Protein AF-A0ABD0MQ07-F1 (afdb_monomer_lite)

Foldseek 3Di:
DLLVLCVVVVHHSDDDSVVSLVRLVVVLPDVVVLVVVVLQVLDQEAEELCQQCVLVVVCVVVVPLSQADDPSQFLDHPDPVQLVCLVVLNAAREDCLVPPADPQADVVHRPRRSDSHYHYAYQPVRLPVDPDSSNSRRHQSNYPVRPVPDDSVVVVVVVVVVVVCCVVLVVDDPSSSVVVSVSVVVVVVVVVVVVVVVVVCVVPPVPDDDDDPPD

InterPro domains:
  IPR003034 SAP domain [PS50800] (1-28)
  IPR039598 HMG domain-containing protein 3 [PTHR17609] (46-212)

Organism: Cirrhinus mrigala (NCBI:txid683832)

Secondary structure (DSSP, 8-state):
-HHHHHHHTT----S-HHHHHHHHHHHTT-HHHHHHHHHHHS-SEEEETTHHHHHHHHHHHSTTT-SS-SGGG-SS---HHHHHHHHTT------GGGTS--SSPPTT--TTT-----EEEE-TTTTTS---GGGGGGBGGG-HHHHTT--HHHHHHHHHHHHTTHHHHTTS-HHHHHHHHHHHHHHHHHHHHHHHHHHHHHHH-TTS-------

pLDDT: mean 79.05, std 14.17, range [38.56, 97.75]

Structure (mmCIF, N/CA/C/O backbone):
data_AF-A0ABD0MQ07-F1
#
_entry.id   AF-A0ABD0MQ07-F1
#
loop_
_atom_site.group_PDB
_atom_site.id
_atom_site.type_symbol
_atom_site.label_atom_id
_atom_site.label_alt_id
_atom_site.label_comp_id
_atom_site.label_asym_id
_atom_site.label_entity_id
_atom_site.label_seq_id
_atom_site.pdbx_PDB_ins_code
_atom_site.Cartn_x
_atom_site.Cartn_y
_atom_site.Cartn_z
_atom_site.occupancy
_atom_site.B_iso_or_equiv
_atom_site.auth_seq_id
_atom_site.auth_comp_id
_atom_site.auth_asym_id
_atom_site.auth_atom_id
_atom_site.pdbx_PDB_model_num
ATOM 1 N N . MET A 1 1 ? 19.987 -0.668 -15.383 1.00 54.94 1 MET A N 1
ATOM 2 C CA . MET A 1 1 ? 18.557 -0.378 -15.142 1.00 54.94 1 MET A CA 1
ATOM 3 C C . MET A 1 1 ? 18.012 0.658 -16.123 1.00 54.94 1 MET A C 1
ATOM 5 O O . MET A 1 1 ? 17.237 0.270 -16.982 1.00 54.94 1 MET A O 1
ATOM 9 N N . VAL A 1 2 ? 18.506 1.904 -16.109 1.00 52.66 2 VAL A N 1
ATOM 10 C CA . VAL A 1 2 ? 18.045 3.005 -16.992 1.00 52.66 2 VAL A CA 1
ATOM 11 C C . VAL A 1 2 ? 18.068 2.660 -18.493 1.00 52.66 2 VAL A C 1
ATOM 13 O O . VAL A 1 2 ? 17.078 2.863 -19.175 1.00 52.66 2 VAL A O 1
ATOM 16 N N . ARG A 1 3 ? 19.131 2.025 -19.015 1.00 69.81 3 ARG A N 1
ATOM 17 C CA . ARG A 1 3 ? 19.158 1.562 -20.426 1.00 69.81 3 ARG A CA 1
ATOM 18 C C . ARG A 1 3 ? 18.017 0.614 -20.781 1.00 69.81 3 ARG A C 1
ATOM 20 O O . ARG A 1 3 ? 17.493 0.662 -21.885 1.00 69.81 3 ARG A O 1
ATOM 27 N N . LYS A 1 4 ? 17.693 -0.296 -19.860 1.00 56.75 4 LYS A N 1
ATOM 28 C CA . LYS A 1 4 ? 16.632 -1.281 -20.064 1.00 56.75 4 LYS A CA 1
ATOM 29 C C . LYS A 1 4 ? 15.278 -0.578 -20.097 1.00 56.75 4 LYS A C 1
ATOM 31 O O . LYS A 1 4 ? 14.481 -0.882 -20.970 1.00 56.75 4 LYS A O 1
ATOM 36 N N . LEU A 1 5 ? 15.101 0.393 -19.207 1.00 49.31 5 LEU A N 1
ATOM 37 C CA . LEU A 1 5 ? 13.925 1.242 -19.156 1.00 49.31 5 LEU A CA 1
ATOM 38 C C . LEU A 1 5 ? 13.731 2.027 -20.464 1.00 49.31 5 LEU A C 1
ATOM 40 O O . LEU A 1 5 ? 12.672 1.921 -21.063 1.00 49.31 5 LEU A O 1
ATOM 44 N N . CYS A 1 6 ? 14.772 2.687 -20.990 1.00 57.91 6 CYS A N 1
ATOM 45 C CA . CYS A 1 6 ? 14.690 3.373 -22.288 1.00 57.91 6 CYS A CA 1
ATOM 46 C C . CYS A 1 6 ? 14.210 2.448 -23.415 1.00 57.91 6 CYS A C 1
ATOM 48 O O . CYS A 1 6 ? 13.287 2.811 -24.134 1.00 57.91 6 CYS A O 1
ATOM 50 N N . LYS A 1 7 ? 14.756 1.224 -23.522 1.00 65.38 7 LYS A N 1
ATOM 51 C CA . LYS A 1 7 ? 14.302 0.249 -24.535 1.00 65.38 7 LYS A CA 1
ATOM 52 C C . LYS A 1 7 ? 12.818 -0.092 -24.402 1.00 65.38 7 LYS A C 1
ATOM 54 O O . LYS A 1 7 ? 12.157 -0.315 -25.406 1.00 65.38 7 LYS A O 1
ATOM 59 N N . GLN A 1 8 ? 12.317 -0.184 -23.173 1.00 47.84 8 GLN A N 1
ATOM 60 C CA . GLN A 1 8 ? 10.927 -0.549 -22.908 1.00 47.84 8 GLN A CA 1
ATOM 61 C C . GLN A 1 8 ? 9.962 0.613 -23.165 1.00 47.84 8 GLN A C 1
ATOM 63 O O . GLN A 1 8 ? 8.835 0.367 -23.576 1.00 47.84 8 GLN A O 1
ATOM 68 N N . CYS A 1 9 ? 10.420 1.854 -23.001 1.00 52.09 9 CYS A N 1
ATOM 69 C CA . CYS A 1 9 ? 9.683 3.060 -23.379 1.00 52.09 9 CYS A CA 1
ATOM 70 C C . CYS A 1 9 ? 9.788 3.395 -24.883 1.00 52.09 9 CYS A C 1
ATOM 72 O O . CYS A 1 9 ? 9.360 4.468 -25.285 1.00 52.09 9 CYS A O 1
ATOM 74 N N . GLY A 1 10 ? 10.393 2.532 -25.714 1.00 59.41 10 GLY A N 1
ATOM 75 C CA . GLY A 1 10 ? 10.596 2.803 -27.146 1.00 59.41 10 GLY A CA 1
ATOM 76 C C . GLY A 1 10 ? 11.658 3.869 -27.450 1.00 59.41 10 GLY A C 1
ATOM 77 O O . GLY A 1 10 ? 11.743 4.350 -28.575 1.00 59.41 10 GLY A O 1
ATOM 78 N N . LEU A 1 11 ? 12.485 4.227 -26.466 1.00 65.25 11 LEU A N 1
ATOM 79 C CA . LEU A 1 11 ? 13.512 5.260 -26.570 1.00 65.25 11 LEU A CA 1
ATOM 80 C C . LEU A 1 11 ? 14.883 4.668 -26.905 1.00 65.25 11 LEU A C 1
ATOM 82 O O . LEU A 1 11 ? 15.218 3.544 -26.509 1.00 65.25 11 LEU A O 1
ATOM 86 N N . ASP A 1 12 ? 15.730 5.464 -27.566 1.00 79.06 12 ASP A N 1
ATOM 87 C CA . ASP A 1 12 ? 17.126 5.083 -27.780 1.00 79.06 12 ASP A CA 1
ATOM 88 C C . ASP A 1 12 ? 17.814 4.807 -26.432 1.00 79.06 12 ASP A C 1
ATOM 90 O O . ASP A 1 12 ? 17.723 5.578 -25.473 1.00 79.06 12 ASP A O 1
ATOM 94 N N . SER A 1 13 ? 18.524 3.684 -26.375 1.00 81.19 13 SER A N 1
ATOM 95 C CA . SER A 1 13 ? 19.188 3.162 -25.179 1.00 81.19 13 SER A CA 1
ATOM 96 C C . SER A 1 13 ? 20.716 3.277 -25.223 1.00 81.19 13 SER A C 1
ATOM 98 O O . SER A 1 13 ? 21.404 2.773 -24.323 1.00 81.19 13 SER A O 1
ATOM 100 N N . LYS A 1 14 ? 21.261 3.949 -26.245 1.00 88.94 14 LYS A N 1
ATOM 101 C CA . LYS A 1 14 ? 22.687 4.291 -26.379 1.00 88.94 14 LYS A CA 1
ATOM 102 C C . LYS A 1 14 ? 23.015 5.629 -25.703 1.00 88.94 14 LYS A C 1
ATOM 104 O O . LYS A 1 14 ? 22.126 6.423 -25.421 1.00 88.94 14 LYS A O 1
ATOM 109 N N . GLY A 1 15 ? 24.295 5.875 -25.420 1.00 86.25 15 GLY A N 1
ATOM 110 C CA . GLY A 1 15 ? 24.770 7.108 -24.763 1.00 86.25 15 GLY A CA 1
ATOM 111 C C . GLY A 1 15 ? 25.090 6.940 -23.277 1.00 86.25 15 GLY A C 1
ATOM 112 O O . GLY A 1 15 ? 25.001 5.831 -22.739 1.00 86.25 15 GLY A O 1
ATOM 113 N N . SER A 1 16 ? 25.513 8.018 -22.624 1.00 85.50 16 SER A N 1
ATOM 114 C CA . SER A 1 16 ? 25.821 8.063 -21.193 1.00 85.50 16 SER A CA 1
ATOM 115 C C . SER A 1 16 ? 24.567 7.820 -20.345 1.00 85.50 16 SER A C 1
ATOM 117 O O . SER A 1 16 ? 23.438 7.864 -20.833 1.00 85.50 16 SER A O 1
ATOM 119 N N . LYS A 1 17 ? 24.738 7.563 -19.041 1.00 65.38 17 LYS A N 1
ATOM 120 C CA . LYS A 1 17 ? 23.588 7.431 -18.133 1.00 65.38 17 LYS A CA 1
ATOM 121 C C . LYS A 1 17 ? 22.730 8.704 -18.158 1.00 65.38 17 LYS A C 1
ATOM 123 O O . LYS A 1 17 ? 21.514 8.575 -18.181 1.00 65.38 17 LYS A O 1
ATOM 128 N N . MET A 1 18 ? 23.350 9.886 -18.224 1.00 67.38 18 MET A N 1
ATOM 129 C CA . MET A 1 1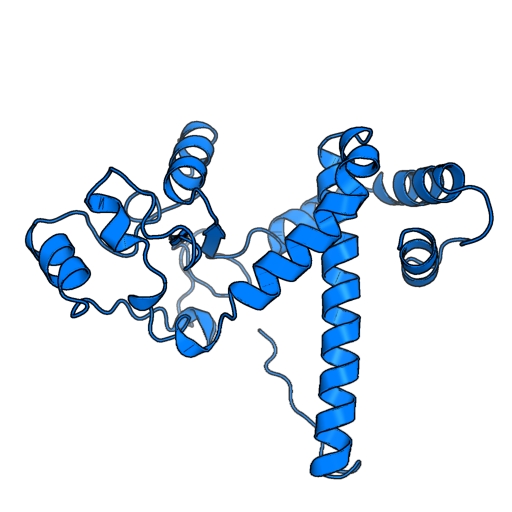8 ? 22.664 11.182 -18.287 1.00 67.38 18 MET A CA 1
ATOM 130 C C . MET A 1 18 ? 21.863 11.376 -19.574 1.00 67.38 18 MET A C 1
ATOM 132 O O . MET A 1 18 ? 20.739 11.860 -19.507 1.00 67.38 18 MET A O 1
ATOM 136 N N . ASP A 1 19 ? 22.363 10.916 -20.720 1.00 74.56 19 ASP A N 1
ATOM 137 C CA . ASP A 1 19 ? 21.630 11.041 -21.992 1.00 74.56 19 ASP A CA 1
ATOM 138 C C . ASP A 1 19 ? 20.314 10.258 -21.961 1.00 74.56 19 ASP A C 1
ATOM 140 O O . ASP A 1 19 ? 19.265 10.730 -22.396 1.00 74.56 19 ASP A O 1
ATOM 144 N N . LEU A 1 20 ? 20.358 9.062 -21.376 1.00 72.44 20 LEU A N 1
ATOM 145 C CA . LEU A 1 20 ? 19.186 8.207 -21.192 1.00 72.44 20 LEU A CA 1
ATOM 146 C C . LEU A 1 20 ? 18.156 8.846 -20.255 1.00 72.44 20 LEU A C 1
ATOM 148 O O . LEU A 1 20 ? 16.951 8.705 -20.452 1.00 72.44 20 LEU A O 1
ATOM 152 N N . ILE A 1 21 ? 18.644 9.551 -19.236 1.00 60.34 21 ILE A N 1
ATOM 153 C CA . ILE A 1 21 ? 17.826 10.264 -18.255 1.00 60.34 21 ILE A CA 1
ATOM 154 C C . ILE A 1 21 ? 17.130 11.451 -18.910 1.00 60.34 21 ILE A C 1
ATOM 156 O O . ILE A 1 21 ? 15.938 11.644 -18.691 1.00 60.34 21 ILE A O 1
ATOM 160 N N . LEU A 1 22 ? 17.852 12.229 -19.718 1.00 71.19 22 LEU A N 1
ATOM 161 C CA . LEU A 1 22 ? 17.293 13.387 -20.412 1.00 71.19 22 LEU A CA 1
ATOM 162 C C . LEU A 1 22 ? 16.199 12.975 -21.405 1.00 71.19 22 LEU A C 1
ATOM 164 O O . LEU A 1 22 ? 15.154 13.616 -21.438 1.00 71.19 22 LEU A O 1
ATOM 168 N N . ARG A 1 23 ? 16.373 11.855 -22.120 1.00 76.38 23 ARG A N 1
ATOM 169 C CA . ARG A 1 23 ? 15.336 11.323 -23.025 1.00 76.38 23 ARG A CA 1
ATOM 170 C C . ARG A 1 23 ? 14.088 10.855 -22.290 1.00 76.38 23 ARG A C 1
ATOM 172 O O . ARG A 1 23 ? 12.985 11.198 -22.692 1.00 76.38 23 ARG A O 1
ATOM 179 N N . LEU A 1 24 ? 14.257 10.108 -21.197 1.00 62.06 24 LEU A N 1
ATOM 180 C CA . LEU A 1 24 ? 13.120 9.728 -20.354 1.00 62.06 24 LEU A CA 1
ATOM 181 C C . LEU A 1 24 ? 12.416 10.978 -19.813 1.00 62.06 24 LEU A C 1
ATOM 183 O O . LEU A 1 24 ? 11.194 11.061 -19.853 1.00 62.06 24 LEU A O 1
ATOM 187 N N . ARG A 1 25 ? 13.186 11.990 -19.396 1.00 64.12 25 ARG A N 1
ATOM 188 C CA . ARG A 1 25 ? 12.667 13.276 -18.925 1.00 64.12 25 ARG A CA 1
ATOM 189 C C . ARG A 1 25 ? 11.853 14.038 -19.974 1.00 64.12 25 ARG A C 1
ATOM 191 O O . ARG A 1 25 ? 10.906 14.720 -19.585 1.00 64.12 25 ARG A O 1
ATOM 198 N N . ASP A 1 26 ? 12.219 13.977 -21.248 1.00 67.62 26 ASP A N 1
ATOM 199 C CA . ASP A 1 26 ? 11.474 14.669 -22.302 1.00 67.62 26 ASP A CA 1
ATOM 200 C C . ASP A 1 26 ? 10.135 13.987 -22.612 1.00 67.62 26 ASP A C 1
ATOM 202 O O . ASP A 1 26 ? 9.129 14.690 -22.712 1.00 67.62 26 ASP A O 1
ATOM 206 N N . GLU A 1 27 ? 10.071 12.651 -22.610 1.00 64.50 27 GLU A N 1
ATOM 207 C CA . GLU A 1 27 ? 8.794 11.911 -22.675 1.00 64.50 27 GLU A CA 1
ATOM 208 C C . GLU A 1 27 ? 7.875 12.204 -21.478 1.00 64.50 27 GLU A C 1
ATOM 210 O O . GLU A 1 27 ? 6.650 12.264 -21.585 1.00 64.50 27 GLU A O 1
ATOM 215 N N .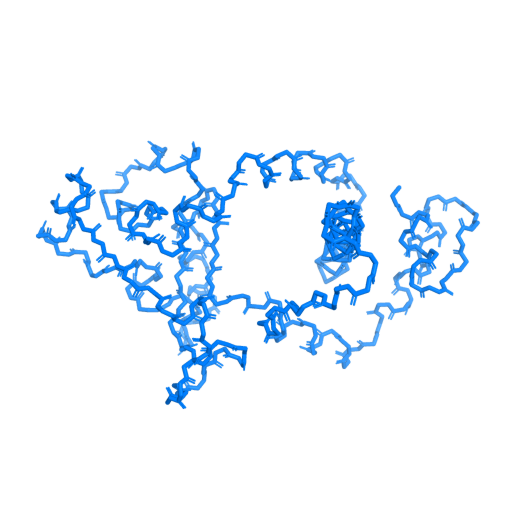 MET A 1 28 ? 8.472 12.449 -20.313 1.00 56.69 28 MET A N 1
ATOM 216 C CA . MET A 1 28 ? 7.775 12.708 -19.050 1.00 56.69 28 MET A CA 1
ATOM 217 C C . MET A 1 28 ? 7.053 14.064 -18.971 1.00 56.69 28 MET A C 1
ATOM 219 O O . MET A 1 28 ? 6.379 14.328 -17.977 1.00 56.69 28 MET A O 1
ATOM 223 N N . LYS A 1 29 ? 7.171 14.943 -19.976 1.00 60.31 29 LYS A N 1
ATOM 224 C CA . LYS A 1 29 ? 6.540 16.281 -19.971 1.00 60.31 29 LYS A CA 1
ATOM 225 C C . LYS A 1 29 ? 5.039 16.280 -20.314 1.00 60.31 29 LYS A C 1
ATOM 227 O O . LYS A 1 29 ? 4.404 17.328 -20.203 1.00 60.31 29 LYS A O 1
ATOM 232 N N . ASN A 1 30 ? 4.440 15.151 -20.707 1.00 61.56 30 ASN A N 1
ATOM 233 C CA . ASN A 1 30 ? 3.007 15.089 -21.025 1.00 61.56 30 ASN A CA 1
ATOM 234 C C . ASN A 1 30 ? 2.135 14.992 -19.755 1.00 61.56 30 ASN A C 1
ATOM 236 O O . ASN A 1 30 ? 1.963 13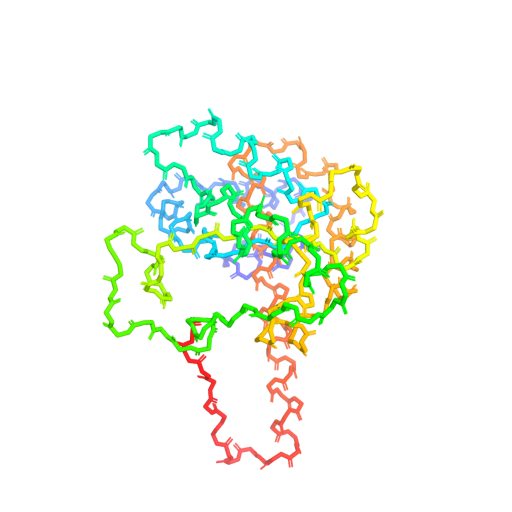.922 -19.169 1.00 61.56 30 ASN A O 1
ATOM 240 N N . ARG A 1 31 ? 1.539 16.123 -19.357 1.00 46.41 31 ARG A N 1
ATOM 241 C CA . ARG A 1 31 ? 0.707 16.266 -18.148 1.00 46.41 31 ARG A CA 1
ATOM 242 C C . ARG A 1 31 ? -0.538 15.364 -18.125 1.00 46.41 31 ARG A C 1
ATOM 244 O O . ARG A 1 31 ? -0.873 14.847 -17.068 1.00 46.41 31 ARG A O 1
ATOM 251 N N . SER A 1 32 ? -1.158 15.074 -19.274 1.00 46.47 32 SER A N 1
ATOM 252 C CA . SER A 1 32 ? -2.333 14.180 -19.321 1.00 46.47 32 SER A CA 1
ATOM 253 C C . SER A 1 32 ? -1.986 12.716 -19.021 1.00 46.47 32 SER A C 1
ATOM 255 O O . SER A 1 32 ? -2.819 11.967 -18.512 1.00 46.47 32 SER A O 1
ATOM 257 N N . SER A 1 33 ? -0.748 12.306 -19.311 1.00 46.34 33 SER A N 1
ATOM 258 C CA . SER A 1 33 ? -0.232 10.990 -18.936 1.00 46.34 33 SER A CA 1
ATOM 259 C C . SER A 1 33 ? 0.068 10.934 -17.440 1.00 46.34 33 SER A C 1
ATOM 261 O O . SER A 1 33 ? -0.210 9.920 -16.812 1.00 46.34 33 SER A O 1
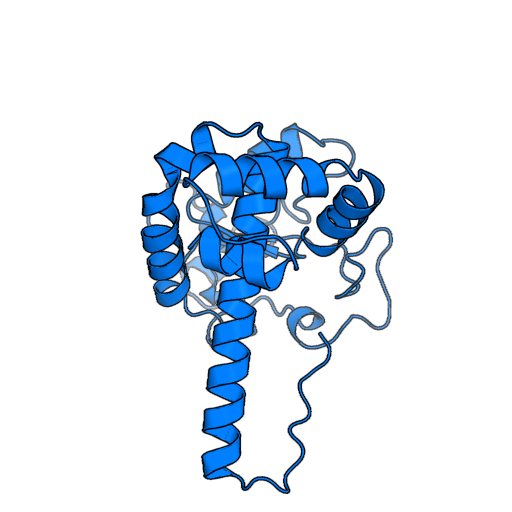ATOM 263 N N . TYR A 1 34 ? 0.578 12.025 -16.859 1.00 46.88 34 TYR A N 1
ATOM 264 C CA . TYR A 1 34 ? 0.849 12.127 -15.424 1.00 46.88 34 TYR A CA 1
ATOM 265 C C . TYR A 1 34 ? -0.428 12.000 -14.583 1.00 46.88 34 TYR A C 1
ATOM 267 O O . TYR A 1 34 ? -0.464 11.159 -13.689 1.00 46.88 34 TYR A O 1
ATOM 275 N N . ASP A 1 35 ? -1.486 12.750 -14.903 1.00 44.00 35 ASP A N 1
ATOM 276 C CA . ASP A 1 35 ? -2.731 12.738 -14.118 1.00 44.00 35 ASP A CA 1
ATOM 277 C C . ASP A 1 35 ? -3.427 11.361 -14.178 1.00 44.00 35 ASP A C 1
ATOM 279 O O . ASP A 1 35 ? -3.788 10.792 -13.149 1.00 44.00 35 ASP A O 1
ATOM 283 N N . LYS A 1 36 ? -3.474 10.733 -15.365 1.00 45.22 36 LYS A N 1
ATOM 284 C CA . LYS A 1 36 ? -3.995 9.361 -15.545 1.00 45.22 36 LYS A CA 1
ATOM 285 C C . LYS A 1 36 ? -3.173 8.292 -14.822 1.00 45.22 36 LYS A C 1
ATOM 287 O O . LYS A 1 36 ? -3.707 7.238 -14.479 1.00 45.22 36 LYS A O 1
ATOM 292 N N . ILE A 1 37 ? -1.868 8.510 -14.660 1.00 39.03 37 ILE A N 1
ATOM 293 C CA . ILE A 1 37 ? -0.989 7.615 -13.900 1.00 39.03 37 ILE A CA 1
ATOM 294 C C . ILE A 1 37 ? -1.214 7.839 -12.406 1.00 39.03 37 ILE A C 1
ATOM 296 O O . ILE A 1 37 ? -1.370 6.870 -11.674 1.00 39.03 37 ILE A O 1
ATOM 300 N N . PHE A 1 38 ? -1.300 9.086 -11.952 1.00 42.44 38 PHE A N 1
ATOM 301 C CA . PHE A 1 38 ? -1.510 9.426 -10.548 1.00 42.44 38 PHE A CA 1
ATOM 302 C C . PHE A 1 38 ? -2.833 8.861 -10.003 1.00 42.44 38 PHE A C 1
ATOM 304 O O . PHE A 1 38 ? -2.831 8.212 -8.959 1.00 42.44 38 PHE A O 1
ATOM 311 N N . GLU A 1 39 ? -3.931 8.987 -10.756 1.00 42.72 39 GLU A N 1
ATOM 312 C CA . GLU A 1 39 ? -5.243 8.418 -10.399 1.00 42.72 39 GLU A CA 1
ATOM 313 C C . GLU A 1 39 ? -5.259 6.882 -10.346 1.00 42.72 39 GLU A C 1
ATOM 315 O O . GLU A 1 39 ? -6.027 6.298 -9.589 1.00 42.72 39 GLU A O 1
ATOM 320 N N . LYS A 1 40 ? -4.403 6.215 -11.131 1.00 38.56 40 LYS A N 1
ATOM 321 C CA . LYS A 1 40 ? -4.265 4.748 -11.133 1.00 38.56 40 LYS A CA 1
ATOM 322 C C . LYS A 1 40 ? -3.282 4.223 -10.089 1.00 38.56 40 LYS A C 1
ATOM 324 O O . LYS A 1 40 ? -3.302 3.034 -9.786 1.00 38.56 40 LYS A O 1
ATOM 329 N N . VAL A 1 41 ? -2.377 5.073 -9.606 1.00 40.88 41 VAL A N 1
ATOM 330 C CA . VAL A 1 41 ? -1.279 4.696 -8.701 1.00 40.88 41 VAL A CA 1
ATOM 331 C C . VAL A 1 41 ? -1.601 5.003 -7.240 1.00 40.88 41 VAL A C 1
ATOM 333 O O . VAL A 1 41 ? -0.952 4.452 -6.351 1.00 40.88 41 VAL A O 1
ATOM 336 N N . TRP A 1 42 ? -2.620 5.820 -6.965 1.00 51.34 42 TRP A N 1
ATOM 337 C CA . TRP A 1 42 ? -3.166 5.965 -5.620 1.00 51.34 42 TRP A CA 1
ATOM 338 C C . TRP A 1 42 ? -3.864 4.668 -5.190 1.00 51.34 42 TRP A C 1
ATOM 340 O O . TRP A 1 42 ? -5.078 4.550 -5.273 1.00 51.34 42 TRP A O 1
ATOM 350 N N . GLY A 1 43 ? -3.080 3.667 -4.784 1.00 59.31 43 GLY A N 1
ATOM 351 C CA . GLY A 1 43 ? -3.594 2.387 -4.320 1.00 59.31 43 GLY A CA 1
ATOM 352 C C . GLY A 1 43 ? -4.560 2.588 -3.160 1.00 59.31 43 GLY A C 1
ATOM 353 O O . GLY A 1 43 ? -4.384 3.479 -2.341 1.00 59.31 43 GLY A O 1
ATOM 354 N N . ALA A 1 44 ? -5.580 1.745 -3.087 1.00 67.12 44 ALA A N 1
ATOM 355 C CA . ALA A 1 44 ? -6.602 1.843 -2.059 1.00 67.12 44 ALA A CA 1
ATOM 356 C C . ALA A 1 44 ? -6.122 1.537 -0.633 1.00 67.12 44 ALA A C 1
ATOM 358 O O . ALA A 1 44 ? -6.883 1.712 0.306 1.00 67.12 44 ALA A O 1
ATOM 359 N N . SER A 1 45 ? -4.909 1.013 -0.442 1.00 78.06 45 SER A N 1
ATOM 360 C CA . SER A 1 45 ? -4.263 0.835 0.865 1.00 78.06 45 SER A CA 1
ATOM 361 C C . SER A 1 45 ? -2.753 0.725 0.716 1.00 78.06 45 SER A C 1
ATOM 363 O O . SER A 1 45 ? -2.259 0.145 -0.252 1.00 78.06 45 SER A O 1
ATOM 365 N N . ALA A 1 46 ? -2.019 1.287 1.677 1.00 88.00 46 ALA A N 1
ATOM 366 C CA . ALA A 1 46 ? -0.561 1.373 1.647 1.00 88.00 46 ALA A CA 1
ATOM 367 C C . ALA A 1 46 ? 0.081 0.588 2.799 1.00 88.00 46 ALA A C 1
ATOM 369 O O . ALA A 1 46 ? -0.256 0.806 3.960 1.00 88.00 46 ALA A O 1
ATOM 370 N N . ILE A 1 47 ? 1.057 -0.267 2.489 1.00 87.94 47 ILE A N 1
ATOM 371 C CA . ILE A 1 47 ? 1.940 -0.895 3.481 1.00 87.94 47 ILE A CA 1
ATOM 372 C C . ILE A 1 47 ? 3.231 -0.079 3.552 1.00 87.94 47 ILE A C 1
ATOM 374 O O . ILE A 1 47 ? 3.838 0.192 2.514 1.00 87.94 47 ILE A O 1
ATOM 378 N N . TYR A 1 48 ? 3.624 0.358 4.750 1.00 87.62 48 TYR A N 1
ATOM 379 C CA . TYR A 1 48 ? 4.731 1.298 4.917 1.00 87.62 48 TYR A CA 1
ATOM 380 C C . TYR A 1 48 ? 5.438 1.174 6.273 1.00 87.62 48 TYR A C 1
ATOM 382 O O . TYR A 1 48 ? 4.800 0.941 7.299 1.00 87.62 48 TYR A O 1
ATOM 390 N N . ASP A 1 49 ? 6.748 1.426 6.300 1.00 86.94 49 ASP A N 1
ATOM 391 C CA . ASP A 1 49 ? 7.578 1.335 7.514 1.00 86.94 49 ASP A CA 1
ATOM 392 C C . ASP A 1 49 ? 7.131 2.308 8.611 1.00 86.94 49 ASP A C 1
ATOM 394 O O . ASP A 1 49 ? 7.239 2.017 9.801 1.00 86.94 49 ASP A O 1
ATOM 398 N N . PHE A 1 50 ? 6.612 3.476 8.216 1.00 89.25 50 PHE A N 1
ATOM 399 C CA . PHE A 1 50 ? 6.090 4.492 9.129 1.00 89.25 50 PHE A CA 1
ATOM 400 C C . PHE A 1 50 ? 4.642 4.866 8.796 1.00 89.25 50 PHE A C 1
ATOM 402 O O . PHE A 1 50 ? 4.319 6.033 8.563 1.00 89.25 50 PHE A O 1
ATOM 409 N N . ALA A 1 51 ? 3.770 3.854 8.752 1.00 92.06 51 ALA A N 1
ATOM 410 C CA . ALA A 1 51 ? 2.361 3.971 8.367 1.00 92.06 51 ALA A CA 1
ATOM 411 C C . ALA A 1 51 ? 1.627 5.126 9.069 1.00 92.06 51 ALA A C 1
ATOM 413 O O . ALA A 1 51 ? 0.993 5.953 8.416 1.00 92.06 51 ALA A O 1
ATOM 414 N N . ARG A 1 52 ? 1.782 5.263 10.395 1.00 93.38 52 ARG A N 1
ATOM 415 C CA . ARG A 1 52 ? 1.174 6.370 11.153 1.00 93.38 52 ARG A CA 1
ATOM 416 C C . ARG A 1 52 ? 1.601 7.739 10.627 1.00 93.38 52 ARG A C 1
ATOM 418 O O . ARG A 1 52 ? 0.752 8.594 10.405 1.00 93.38 52 ARG A O 1
ATOM 425 N N . GLY A 1 53 ? 2.900 7.946 10.410 1.00 91.75 53 GLY A N 1
ATOM 426 C CA . GLY A 1 53 ? 3.407 9.209 9.880 1.00 91.75 53 GLY A CA 1
ATOM 427 C C . GLY A 1 53 ? 2.903 9.494 8.475 1.00 91.75 53 GLY A C 1
ATOM 428 O O . GLY A 1 53 ? 2.536 10.631 8.188 1.00 91.75 53 GLY A O 1
ATOM 429 N N . LEU A 1 54 ? 2.833 8.469 7.621 1.00 90.62 54 LEU A N 1
ATOM 430 C CA . LEU A 1 54 ? 2.266 8.600 6.281 1.00 90.62 54 LEU A CA 1
ATOM 431 C C . LEU A 1 54 ? 0.809 9.073 6.347 1.00 90.62 54 LEU A C 1
ATOM 433 O O . LEU A 1 54 ? 0.490 10.086 5.722 1.00 90.62 54 LEU A O 1
ATOM 437 N N . ALA A 1 55 ? -0.039 8.416 7.146 1.00 92.50 55 ALA A N 1
ATOM 438 C CA . ALA A 1 55 ? -1.425 8.839 7.346 1.00 92.50 55 ALA A CA 1
ATOM 439 C C . ALA A 1 55 ? -1.520 10.273 7.865 1.00 92.50 55 ALA A C 1
ATOM 441 O O . ALA A 1 55 ? -2.160 11.114 7.237 1.00 92.50 55 ALA A O 1
ATOM 442 N N . THR A 1 56 ? -0.846 10.573 8.979 1.00 92.62 56 THR A N 1
ATOM 443 C CA . THR A 1 56 ? -0.912 11.891 9.617 1.00 92.62 56 THR A CA 1
ATOM 444 C C . THR A 1 56 ? -0.457 12.996 8.668 1.00 92.62 56 THR A C 1
ATOM 446 O O . THR A 1 56 ? -1.186 13.960 8.460 1.00 92.62 56 THR A O 1
ATOM 449 N N . HIS A 1 57 ? 0.716 12.867 8.044 1.00 90.31 57 HIS A N 1
ATOM 450 C CA . HIS A 1 57 ? 1.232 13.913 7.160 1.00 90.31 57 HIS A CA 1
ATOM 451 C C . HIS A 1 57 ? 0.404 14.084 5.888 1.00 90.31 57 HIS A C 1
ATOM 453 O O . HIS A 1 57 ? 0.315 15.196 5.376 1.00 90.31 57 HIS A O 1
ATOM 459 N N . THR A 1 58 ? -0.178 13.009 5.359 1.00 86.38 58 THR A N 1
ATOM 460 C CA . THR A 1 58 ? -1.009 13.088 4.152 1.00 86.38 58 THR A CA 1
ATOM 461 C C . THR A 1 58 ? -2.363 13.718 4.465 1.00 86.38 58 THR A C 1
ATOM 463 O O . THR A 1 58 ? -2.767 14.648 3.775 1.00 86.38 58 THR A O 1
ATOM 466 N N . ASN A 1 59 ? -3.016 13.299 5.551 1.00 91.19 59 ASN A N 1
ATOM 467 C CA . ASN A 1 59 ? -4.282 13.884 5.994 1.00 91.19 59 ASN A CA 1
ATOM 468 C C . ASN A 1 59 ? -4.140 15.364 6.368 1.00 91.19 59 ASN A C 1
ATOM 470 O O . ASN A 1 59 ? -5.020 16.151 6.049 1.00 91.19 59 ASN A O 1
ATOM 474 N N . LEU A 1 60 ? -3.016 15.769 6.972 1.00 88.69 60 LEU A N 1
ATOM 475 C CA . LEU A 1 60 ? -2.740 17.182 7.264 1.00 88.69 60 LEU A CA 1
ATOM 476 C C . LEU A 1 60 ? -2.549 18.042 6.007 1.00 88.69 60 LEU A C 1
ATOM 478 O O . LEU A 1 60 ? -2.785 19.245 6.061 1.00 88.69 60 LEU A O 1
ATOM 482 N N . ARG A 1 61 ? -2.088 17.457 4.896 1.00 87.25 61 ARG A N 1
ATOM 483 C CA . ARG A 1 61 ? -1.910 18.177 3.624 1.00 87.25 61 ARG A CA 1
ATOM 484 C C . ARG A 1 61 ? -3.211 18.321 2.843 1.00 87.25 61 ARG A C 1
ATOM 486 O O . ARG A 1 61 ? -3.346 19.284 2.105 1.00 87.25 61 ARG A O 1
ATOM 493 N N . GLU A 1 62 ? -4.140 17.388 3.029 1.00 83.44 62 GLU A N 1
ATOM 494 C CA . GLU A 1 62 ? -5.430 17.334 2.335 1.00 83.44 62 GLU A CA 1
ATOM 495 C C . GLU A 1 62 ? -6.583 17.191 3.353 1.00 83.44 62 GLU A C 1
ATOM 497 O O . GLU A 1 62 ? -7.271 16.163 3.381 1.00 83.44 62 GLU A O 1
ATOM 502 N N . PRO A 1 63 ? -6.793 18.191 4.232 1.00 85.81 63 PRO A N 1
ATOM 503 C CA . PRO A 1 63 ? -7.704 18.075 5.372 1.00 85.81 63 PRO A CA 1
ATOM 504 C C . PRO A 1 63 ? -9.181 17.950 4.975 1.00 85.81 63 PRO A C 1
ATOM 506 O O . PRO A 1 63 ? -9.966 17.402 5.741 1.00 85.81 63 PRO A O 1
ATOM 509 N N . GLU A 1 64 ? -9.562 18.423 3.785 1.00 86.38 64 GLU A N 1
ATOM 510 C CA . GLU A 1 64 ? -10.945 18.352 3.291 1.00 86.38 64 GLU A CA 1
ATOM 511 C C . GLU A 1 64 ? -11.312 16.959 2.760 1.00 86.38 64 GLU A C 1
ATOM 513 O O . GLU A 1 64 ? -12.454 16.526 2.890 1.00 86.38 64 GLU A O 1
ATOM 518 N N . LYS A 1 65 ? -10.344 16.243 2.172 1.00 81.12 65 LYS A N 1
ATOM 519 C CA . LYS A 1 65 ? -10.567 14.928 1.549 1.00 81.12 65 LYS A CA 1
ATOM 520 C C . LYS A 1 65 ? -10.180 13.760 2.457 1.00 81.12 65 LYS A C 1
ATOM 522 O O . LYS A 1 65 ? -10.703 12.669 2.265 1.00 81.12 65 LYS A O 1
ATOM 527 N N . LEU A 1 66 ? -9.271 13.981 3.414 1.00 87.94 66 LEU A N 1
ATOM 528 C CA . LEU A 1 66 ? -8.686 12.964 4.300 1.00 87.94 66 LEU A CA 1
ATOM 529 C C . LEU A 1 66 ? -8.270 11.691 3.543 1.00 87.94 66 LEU A C 1
ATOM 531 O O . LEU A 1 66 ? -8.966 10.677 3.597 1.00 87.94 66 LEU A O 1
ATOM 535 N N . PRO A 1 67 ? -7.120 11.710 2.847 1.00 86.31 67 PRO A N 1
ATOM 536 C CA . PRO A 1 67 ? -6.729 10.620 1.962 1.00 86.31 67 PRO A CA 1
ATOM 537 C C . PRO A 1 67 ? -6.594 9.249 2.631 1.00 86.31 67 PRO A C 1
ATOM 539 O O . PRO A 1 67 ? -6.669 8.258 1.915 1.00 86.31 67 PRO A O 1
ATOM 542 N N . PHE A 1 68 ? -6.396 9.184 3.952 1.00 91.38 68 PHE A N 1
ATOM 543 C CA . PHE A 1 68 ? -6.463 7.964 4.756 1.00 91.38 68 PHE A CA 1
ATOM 544 C C . PHE A 1 68 ? -7.637 8.029 5.738 1.00 91.38 68 PHE A C 1
ATOM 546 O O . PHE A 1 68 ? -7.585 8.727 6.758 1.00 91.38 68 PHE A O 1
ATOM 553 N N . SER A 1 69 ? -8.683 7.273 5.430 1.00 91.44 69 SER A N 1
ATOM 554 C CA . SER A 1 69 ? -9.973 7.237 6.120 1.00 91.44 69 SER A CA 1
ATOM 555 C C . SER A 1 69 ? -10.605 5.856 5.898 1.00 91.44 69 SER A C 1
ATOM 557 O O . SER A 1 69 ? -10.370 5.294 4.837 1.00 91.44 69 SER A O 1
ATOM 559 N N . PRO A 1 70 ? -11.381 5.277 6.829 1.00 92.62 70 PRO A N 1
ATOM 560 C CA . PRO A 1 70 ? -11.776 5.810 8.131 1.00 92.62 70 PRO A CA 1
ATOM 561 C C . PRO A 1 70 ? -10.650 5.746 9.172 1.00 92.62 70 PRO A C 1
ATOM 563 O O . PRO A 1 70 ? -9.570 5.209 8.934 1.00 92.62 70 PRO A O 1
ATOM 566 N N . HIS A 1 71 ? -10.900 6.338 10.344 1.00 95.38 71 HIS A N 1
ATOM 567 C CA . HIS A 1 71 ? -10.047 6.236 11.538 1.00 95.38 71 HIS A CA 1
ATOM 568 C C . HIS A 1 71 ? -8.570 6.589 11.298 1.00 95.38 71 HIS A C 1
ATOM 570 O O . HIS A 1 71 ? -7.670 5.906 11.791 1.00 95.38 71 HIS A O 1
ATOM 576 N N . GLU A 1 72 ? -8.306 7.640 10.517 1.00 94.12 72 GLU A N 1
ATOM 577 C CA . GLU A 1 72 ? -6.945 8.050 10.136 1.00 94.12 72 GLU A CA 1
ATOM 578 C C . GLU A 1 72 ? -6.168 6.921 9.419 1.00 94.12 72 GLU A C 1
ATOM 580 O O . GLU A 1 72 ? -4.950 6.787 9.555 1.00 94.12 72 GLU A O 1
ATOM 585 N N . GLY A 1 73 ? -6.878 6.049 8.700 1.00 94.19 73 GLY A N 1
ATOM 586 C CA . GLY A 1 73 ? -6.343 4.899 7.977 1.00 94.19 73 GLY A CA 1
ATOM 587 C C . GLY A 1 73 ? -6.039 3.671 8.837 1.00 94.19 73 GLY A C 1
ATOM 588 O O . GLY A 1 73 ? -5.270 2.819 8.391 1.00 94.19 73 GLY A O 1
ATOM 589 N N . ARG A 1 74 ? -6.554 3.581 10.070 1.00 96.19 74 ARG A N 1
ATOM 590 C CA . ARG A 1 74 ? -6.524 2.342 10.875 1.00 96.19 74 ARG A CA 1
ATOM 591 C C . ARG A 1 74 ? -7.648 1.403 10.448 1.00 96.19 74 ARG A C 1
ATOM 593 O O . ARG A 1 74 ? -8.703 1.864 10.032 1.00 96.19 74 ARG A O 1
ATOM 600 N N . LEU A 1 75 ? -7.449 0.101 10.644 1.00 96.06 75 LEU A N 1
ATOM 601 C CA . LEU A 1 75 ? -8.431 -0.927 10.275 1.00 96.06 75 LEU A CA 1
ATOM 602 C C . LEU A 1 75 ? -9.698 -0.914 11.141 1.00 96.06 75 LEU A C 1
ATOM 604 O O . LEU A 1 75 ? -10.715 -1.468 10.743 1.00 96.06 75 LEU A O 1
ATOM 608 N N . ALA A 1 76 ? -9.638 -0.302 12.322 1.00 97.06 76 ALA A N 1
ATOM 609 C CA . ALA A 1 76 ? -10.778 -0.135 13.210 1.00 97.06 76 ALA A CA 1
ATOM 610 C C . ALA A 1 76 ? -10.629 1.141 14.049 1.00 97.06 76 ALA A C 1
ATOM 612 O O . ALA A 1 76 ? -9.547 1.737 14.140 1.00 97.06 76 ALA A O 1
ATOM 613 N N . GLU A 1 77 ? -11.720 1.551 14.690 1.00 97.12 77 GLU A N 1
ATOM 614 C CA . GLU A 1 77 ? -11.702 2.615 15.687 1.00 97.12 77 GLU A CA 1
ATOM 615 C C . GLU A 1 77 ? -10.831 2.228 16.892 1.00 97.12 77 GLU A C 1
ATOM 617 O O . GLU A 1 77 ? -10.792 1.069 17.307 1.00 97.12 77 GLU A O 1
ATOM 622 N N . ALA A 1 78 ? -10.135 3.205 17.477 1.00 96.56 78 ALA A N 1
ATOM 623 C CA . ALA A 1 78 ? -9.233 3.004 18.608 1.00 96.56 78 ALA A CA 1
ATOM 624 C C . ALA A 1 78 ? -9.973 2.900 19.957 1.00 96.56 78 ALA A C 1
ATOM 626 O O . ALA A 1 78 ? -9.691 3.659 20.883 1.00 96.56 78 ALA A O 1
ATOM 627 N N . THR A 1 79 ? -10.920 1.967 20.061 1.00 97.50 79 THR A N 1
ATOM 628 C CA . THR A 1 79 ? -11.622 1.636 21.310 1.00 97.50 79 THR A CA 1
ATOM 629 C C . THR A 1 79 ? -10.798 0.672 22.165 1.00 97.50 79 THR A C 1
ATOM 631 O O . THR A 1 79 ? -9.956 -0.065 21.646 1.00 97.50 79 THR A O 1
ATOM 634 N N . THR A 1 80 ? -11.044 0.642 23.478 1.00 96.75 80 THR A N 1
ATOM 635 C CA . THR A 1 80 ? -10.366 -0.283 24.405 1.00 96.75 80 THR A CA 1
ATOM 636 C C . THR A 1 80 ? -10.501 -1.739 23.953 1.00 96.75 80 THR A C 1
ATOM 638 O O . THR A 1 80 ? -9.502 -2.455 23.895 1.00 96.75 80 THR A O 1
ATOM 641 N N . ASP A 1 81 ? -11.704 -2.140 23.535 1.00 97.56 81 ASP A N 1
ATOM 642 C CA . ASP A 1 81 ? -12.004 -3.501 23.083 1.00 97.56 81 ASP A CA 1
ATOM 643 C C . ASP A 1 81 ? -11.245 -3.858 21.800 1.00 97.56 81 ASP A C 1
ATOM 645 O O . ASP A 1 81 ? -10.615 -4.913 21.722 1.00 97.56 81 ASP A O 1
ATOM 649 N N . ASN A 1 82 ? -11.227 -2.962 20.805 1.00 97.75 82 ASN A N 1
ATOM 650 C CA . ASN A 1 82 ? -10.507 -3.202 19.552 1.00 97.75 82 ASN A CA 1
ATOM 651 C C . ASN A 1 82 ? -8.999 -3.319 19.788 1.00 97.75 82 ASN A C 1
ATOM 653 O O . ASN A 1 82 ? -8.346 -4.181 19.198 1.00 97.75 82 ASN A O 1
ATOM 657 N N . LEU A 1 83 ? -8.438 -2.476 20.660 1.00 96.69 83 LEU A N 1
ATOM 658 C CA . LEU A 1 83 ? -7.020 -2.525 21.015 1.00 96.69 83 LEU A CA 1
ATOM 659 C C . LEU A 1 83 ? -6.668 -3.820 21.747 1.00 96.69 83 LEU A C 1
ATOM 661 O O . LEU A 1 83 ? -5.633 -4.421 21.448 1.00 96.69 83 LEU A O 1
ATOM 665 N N . GLN A 1 84 ? -7.532 -4.279 22.654 1.00 96.00 84 GLN A N 1
ATOM 666 C CA . GLN A 1 84 ? -7.353 -5.553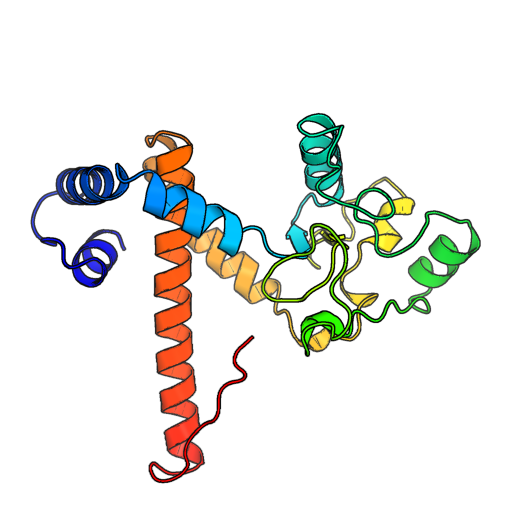 23.341 1.00 96.00 84 GLN A CA 1
ATOM 667 C C . GLN A 1 84 ? -7.414 -6.727 22.354 1.00 96.00 84 GLN A C 1
ATOM 669 O O . GLN A 1 84 ? -6.478 -7.525 22.288 1.00 96.00 84 GLN A O 1
ATOM 674 N N . LEU A 1 85 ? -8.459 -6.800 21.524 1.00 97.19 85 LEU A N 1
ATOM 675 C CA . LEU A 1 85 ? -8.621 -7.865 20.531 1.00 97.19 85 LEU A CA 1
ATOM 676 C C . LEU A 1 85 ? -7.470 -7.884 19.514 1.00 97.19 85 LEU A C 1
ATOM 678 O O . LEU A 1 85 ? -7.005 -8.959 19.132 1.00 97.19 85 LEU A O 1
ATOM 682 N N . ALA A 1 86 ? -6.976 -6.719 19.087 1.00 94.81 86 ALA A N 1
ATOM 683 C CA . ALA A 1 86 ? -5.817 -6.614 18.202 1.00 94.81 86 ALA A CA 1
ATOM 684 C C . ALA A 1 86 ? -4.510 -7.029 18.893 1.00 94.81 86 ALA A C 1
ATOM 686 O O . ALA A 1 86 ? -3.666 -7.688 18.280 1.00 94.81 86 ALA A O 1
ATOM 687 N N . GLY A 1 87 ? -4.340 -6.670 20.169 1.00 90.62 87 GLY A N 1
ATOM 688 C CA . GLY A 1 87 ? -3.203 -7.075 20.995 1.00 90.62 87 GLY A CA 1
ATOM 689 C C . GLY A 1 87 ? -3.128 -8.591 21.186 1.00 90.62 87 GLY A C 1
ATOM 690 O O . GLY A 1 87 ? -2.046 -9.165 21.079 1.00 90.62 87 GLY A O 1
ATOM 691 N N . GLU A 1 88 ? -4.280 -9.234 21.379 1.00 92.38 88 GLU A N 1
ATOM 692 C CA . GLU A 1 88 ? -4.429 -10.688 21.515 1.00 92.38 88 GLU A CA 1
ATOM 693 C C . GLU A 1 88 ? -4.411 -11.440 20.167 1.00 92.38 88 GLU A C 1
ATOM 695 O O . GLU A 1 88 ? -4.467 -12.668 20.147 1.00 92.38 88 GLU A O 1
ATOM 700 N N . GLY A 1 89 ? -4.359 -10.729 19.033 1.00 89.06 89 GLY A N 1
ATOM 701 C CA . GLY A 1 89 ? -4.407 -11.323 17.689 1.00 89.06 89 GLY A CA 1
ATOM 702 C C . GLY A 1 89 ? -5.775 -11.897 17.289 1.00 89.06 89 GLY A C 1
ATOM 703 O O . GLY A 1 89 ? -5.870 -12.622 16.297 1.00 89.06 89 GLY A O 1
ATOM 704 N N . LYS A 1 90 ? -6.830 -11.578 18.049 1.00 94.81 90 LYS A N 1
ATOM 705 C CA . LYS A 1 90 ? -8.211 -12.046 17.847 1.00 94.81 90 LYS A CA 1
ATOM 706 C C . LYS A 1 90 ? -9.032 -11.132 16.941 1.00 94.81 90 LYS A C 1
ATOM 708 O O . LYS A 1 90 ? -10.018 -11.586 16.367 1.00 94.81 90 LYS A O 1
ATOM 713 N N . LEU A 1 91 ? -8.642 -9.864 16.800 1.00 96.56 91 LEU A N 1
ATOM 714 C CA . LEU A 1 91 ? -9.296 -8.951 15.866 1.00 96.56 91 LEU A CA 1
ATOM 715 C C . LEU A 1 91 ? -8.978 -9.365 14.424 1.00 96.56 91 LEU A C 1
ATOM 717 O O . LEU A 1 91 ? -7.815 -9.557 14.065 1.00 96.56 91 LEU A O 1
ATOM 721 N N . LYS A 1 92 ? -10.018 -9.463 13.595 1.00 95.69 92 LYS A N 1
ATOM 722 C CA . LYS A 1 92 ? -9.907 -9.665 12.149 1.00 95.69 92 LYS A CA 1
ATOM 723 C C . LYS A 1 92 ? -10.798 -8.662 11.433 1.00 95.69 92 LYS A C 1
ATOM 725 O O . LYS A 1 92 ? -11.971 -8.528 11.771 1.00 95.69 92 LYS A O 1
ATOM 730 N N . VAL A 1 93 ? -10.228 -7.969 10.457 1.00 94.31 93 VAL A N 1
ATOM 731 C CA . VAL A 1 93 ? -10.906 -6.978 9.623 1.00 94.31 93 VAL A CA 1
ATOM 732 C C . VAL A 1 93 ? -10.853 -7.484 8.193 1.00 94.31 93 VAL A C 1
ATOM 734 O O . VAL A 1 93 ? -9.783 -7.532 7.593 1.00 94.31 93 VAL A O 1
ATOM 737 N N . ASN A 1 94 ? -12.004 -7.904 7.675 1.00 91.06 94 ASN A N 1
ATOM 738 C CA . ASN A 1 94 ? -12.110 -8.410 6.312 1.00 91.06 94 ASN A CA 1
ATOM 739 C C . ASN A 1 94 ? -12.251 -7.242 5.338 1.00 91.06 94 ASN A C 1
ATOM 741 O O . ASN A 1 94 ? -13.122 -6.386 5.507 1.00 91.06 94 ASN A O 1
ATOM 745 N N . LEU A 1 95 ? -11.415 -7.244 4.307 1.00 88.94 95 LEU A N 1
ATOM 746 C CA . LEU A 1 95 ? -11.421 -6.276 3.216 1.00 88.94 95 LEU A CA 1
ATOM 747 C C . LEU A 1 95 ? -11.741 -7.008 1.901 1.00 88.94 95 LEU A C 1
ATOM 749 O O . LEU A 1 95 ? -10.855 -7.196 1.061 1.00 88.94 95 LEU A O 1
ATOM 753 N N . PRO A 1 96 ? -13.003 -7.430 1.681 1.00 84.94 96 PRO A N 1
ATOM 754 C CA . PRO A 1 96 ? -13.375 -8.271 0.538 1.00 84.94 96 PRO A CA 1
ATOM 755 C C . PRO A 1 96 ? -13.090 -7.597 -0.811 1.00 84.94 96 PRO A C 1
ATOM 757 O O . PRO A 1 96 ? -12.808 -8.267 -1.807 1.00 84.94 96 PRO A O 1
ATOM 760 N N . TRP A 1 97 ? -13.080 -6.262 -0.824 1.00 83.25 97 TRP A N 1
ATOM 761 C CA . TRP A 1 97 ? -12.796 -5.451 -2.001 1.00 83.25 97 TRP A CA 1
ATOM 762 C C . TRP A 1 97 ? -11.360 -5.569 -2.528 1.00 83.25 97 TRP A C 1
ATOM 764 O O . TRP A 1 97 ? -11.090 -5.153 -3.653 1.00 83.25 97 TRP A O 1
ATOM 774 N N . LEU A 1 98 ? -10.439 -6.161 -1.754 1.00 79.31 98 LEU A N 1
ATOM 775 C CA . LEU A 1 98 ? -9.087 -6.496 -2.216 1.00 79.31 98 LEU A CA 1
ATOM 776 C C . LEU A 1 98 ? -9.073 -7.649 -3.224 1.00 79.31 98 LEU A C 1
ATOM 778 O O . LEU A 1 98 ? -8.144 -7.753 -4.023 1.00 79.31 98 LEU A O 1
ATOM 782 N N . LYS A 1 99 ? -10.081 -8.525 -3.174 1.00 77.12 99 LYS A N 1
ATOM 783 C CA . LYS A 1 99 ? -10.204 -9.677 -4.077 1.00 77.12 99 LYS A CA 1
ATOM 784 C C . LYS A 1 99 ? -11.163 -9.396 -5.220 1.00 77.12 99 LYS A C 1
ATOM 786 O O . LYS A 1 99 ? -10.903 -9.809 -6.346 1.00 77.12 99 LYS A O 1
ATOM 791 N N . THR A 1 100 ? -12.261 -8.706 -4.933 1.00 79.25 100 THR A N 1
ATOM 792 C CA . THR A 1 100 ? -13.327 -8.456 -5.903 1.00 79.25 100 THR A CA 1
ATOM 793 C C . THR A 1 100 ? -13.845 -7.042 -5.732 1.00 79.25 100 THR A C 1
ATOM 795 O O . THR A 1 100 ? -14.255 -6.673 -4.639 1.00 79.25 100 THR A O 1
ATOM 798 N N . LYS A 1 101 ? -13.861 -6.255 -6.811 1.00 81.56 101 LYS A N 1
ATOM 799 C CA . LYS A 1 101 ? -14.405 -4.890 -6.808 1.00 81.56 101 LYS A CA 1
ATOM 800 C C . LYS A 1 101 ? -15.801 -4.835 -6.159 1.00 81.56 101 LYS A C 1
ATOM 802 O O . LYS A 1 101 ? -16.642 -5.686 -6.452 1.00 81.56 101 LYS A O 1
ATOM 807 N N . LYS A 1 102 ? -16.066 -3.820 -5.321 1.00 81.12 102 LYS A N 1
ATOM 808 C CA . LYS A 1 102 ? -17.399 -3.590 -4.725 1.00 81.12 102 LYS A CA 1
ATOM 809 C C . LYS A 1 102 ? -18.452 -3.382 -5.820 1.00 81.12 102 LYS A C 1
ATOM 811 O O . LYS A 1 102 ? -18.218 -2.627 -6.764 1.00 81.12 102 LYS A O 1
ATOM 816 N N . THR A 1 103 ? -19.605 -4.035 -5.669 1.00 77.88 103 THR A N 1
ATOM 817 C CA . THR A 1 103 ? -20.781 -3.867 -6.542 1.00 77.88 103 THR A CA 1
ATOM 818 C C . THR A 1 103 ? -21.422 -2.499 -6.352 1.00 77.88 103 THR A C 1
ATOM 820 O O . THR A 1 103 ? -21.695 -1.810 -7.330 1.00 77.88 103 THR A O 1
ATOM 823 N N . ASP A 1 104 ? -21.576 -2.085 -5.095 1.00 77.69 104 ASP A N 1
ATOM 824 C CA . ASP A 1 104 ? -22.077 -0.770 -4.709 1.00 77.69 104 ASP A CA 1
ATOM 825 C C . ASP A 1 104 ? -20.876 0.133 -4.424 1.00 77.69 104 ASP A C 1
ATOM 827 O O . ASP A 1 104 ? -20.260 0.075 -3.357 1.00 77.69 104 ASP A O 1
ATOM 831 N N . THR A 1 105 ? -20.462 0.892 -5.437 1.00 76.75 105 THR A N 1
ATOM 832 C CA . THR A 1 105 ? -19.286 1.763 -5.353 1.00 76.75 105 THR A CA 1
ATOM 833 C C . THR A 1 105 ? -19.564 2.974 -4.473 1.00 76.75 105 THR A C 1
ATOM 835 O O . THR A 1 105 ? -20.533 3.697 -4.716 1.00 76.75 105 THR A O 1
ATOM 838 N N . ASP A 1 106 ? -18.679 3.241 -3.512 1.00 81.50 106 ASP A N 1
ATOM 839 C CA . ASP A 1 106 ? -18.808 4.413 -2.644 1.00 81.50 106 ASP A CA 1
ATOM 840 C C . ASP A 1 106 ? -18.598 5.716 -3.442 1.00 81.50 106 ASP A C 1
ATOM 842 O O . ASP A 1 106 ? -17.924 5.745 -4.482 1.00 81.50 106 ASP A O 1
ATOM 846 N N . ALA A 1 107 ? -19.131 6.831 -2.942 1.00 77.69 107 ALA A N 1
ATOM 847 C CA . ALA A 1 107 ? -18.810 8.142 -3.498 1.00 77.69 107 ALA A CA 1
ATOM 848 C C . ALA A 1 107 ? -17.301 8.416 -3.360 1.00 77.69 107 ALA A C 1
ATOM 850 O O . ALA A 1 107 ? -16.715 8.175 -2.307 1.00 77.69 107 ALA A O 1
ATOM 851 N N . ASN A 1 108 ? -16.668 8.933 -4.418 1.00 75.31 108 ASN A N 1
ATOM 852 C CA . ASN A 1 108 ? -15.219 9.186 -4.471 1.00 75.31 108 ASN A CA 1
ATOM 853 C C . ASN A 1 108 ? -14.338 7.944 -4.215 1.00 75.31 108 ASN A C 1
ATOM 855 O O . ASN A 1 108 ? -13.200 8.076 -3.759 1.00 75.31 108 ASN A O 1
ATOM 859 N N . CYS A 1 109 ? -14.848 6.745 -4.505 1.00 78.00 109 CYS A N 1
ATOM 860 C CA . CYS A 1 109 ? -14.096 5.508 -4.350 1.00 78.00 109 CYS A CA 1
ATOM 861 C C . CYS A 1 109 ? -12.922 5.369 -5.329 1.00 78.00 109 CYS A C 1
ATOM 863 O O . CYS A 1 109 ? -12.860 5.997 -6.390 1.00 78.00 109 CYS A O 1
ATOM 865 N N . HIS A 1 110 ? -11.997 4.470 -4.994 1.00 75.38 110 HIS A N 1
ATOM 866 C CA . HIS A 1 110 ? -10.928 4.079 -5.903 1.00 75.38 110 HIS A CA 1
ATOM 867 C C . HIS A 1 110 ? -11.499 3.318 -7.122 1.00 75.38 110 HIS A C 1
ATOM 869 O O . HIS A 1 110 ? -12.210 2.321 -6.943 1.00 75.38 110 HIS A O 1
ATOM 875 N N . PRO A 1 111 ? -11.155 3.706 -8.368 1.00 71.06 111 PRO A N 1
ATOM 876 C CA . PRO A 1 111 ? -11.839 3.241 -9.584 1.00 71.06 111 PRO A CA 1
ATOM 877 C C . PRO A 1 111 ? -11.729 1.729 -9.833 1.00 71.06 111 PRO A C 1
ATOM 879 O O . PRO A 1 111 ? -12.597 1.135 -10.485 1.00 71.06 111 PRO A O 1
ATOM 882 N N . VAL A 1 112 ? -10.676 1.100 -9.304 1.00 71.12 112 VAL A N 1
ATOM 883 C CA . VAL A 1 112 ? -10.418 -0.338 -9.468 1.00 71.12 112 VAL A CA 1
ATOM 884 C C . VAL A 1 112 ? -11.192 -1.185 -8.461 1.00 71.12 112 VAL A C 1
ATOM 886 O O . VAL A 1 112 ? -11.749 -2.207 -8.831 1.00 71.12 112 VAL A O 1
ATOM 889 N N . ILE A 1 113 ? -11.274 -0.757 -7.201 1.00 76.06 113 ILE A N 1
ATOM 890 C CA . ILE A 1 113 ? -11.788 -1.607 -6.112 1.00 76.06 113 ILE A CA 1
ATOM 891 C C . ILE A 1 113 ? -13.177 -1.187 -5.616 1.00 76.06 113 ILE A C 1
ATOM 893 O O . ILE A 1 113 ? -13.849 -1.960 -4.942 1.00 76.06 113 ILE A O 1
ATOM 897 N N . GLY A 1 114 ? -13.625 0.026 -5.947 1.00 80.56 114 GLY A N 1
ATOM 898 C CA . GLY A 1 114 ? -14.940 0.537 -5.567 1.00 80.56 114 GLY A CA 1
ATOM 899 C C . GLY A 1 114 ? -15.091 0.947 -4.098 1.00 80.56 114 GLY A C 1
ATOM 900 O O . GLY A 1 114 ? -16.186 1.349 -3.722 1.00 80.56 114 GLY A O 1
ATOM 901 N N . SER A 1 115 ? -14.027 0.883 -3.284 1.00 86.19 115 SER A N 1
ATOM 902 C CA . SER A 1 115 ? -14.035 1.368 -1.893 1.00 86.19 115 SER A CA 1
ATOM 903 C C . SER A 1 115 ? -13.531 2.805 -1.784 1.00 86.19 115 SER A C 1
ATOM 905 O O . SER A 1 115 ? -12.560 3.169 -2.458 1.00 86.19 115 SER A O 1
ATOM 907 N N . SER A 1 116 ? -14.166 3.612 -0.934 1.00 87.50 116 SER A N 1
ATOM 908 C CA . SER A 1 116 ? -13.615 4.887 -0.448 1.00 87.50 116 SER A CA 1
ATOM 909 C C . SER A 1 116 ? -12.651 4.710 0.725 1.00 87.50 116 SER A C 1
ATOM 911 O O . SER A 1 116 ? -11.911 5.638 1.046 1.00 87.50 116 SER A O 1
ATOM 913 N N . ASP A 1 117 ? -12.655 3.535 1.357 1.00 90.25 117 ASP A N 1
ATOM 914 C CA . ASP A 1 117 ? -11.786 3.259 2.493 1.00 90.25 117 ASP A CA 1
ATOM 915 C C . ASP A 1 117 ? -10.336 3.126 2.038 1.00 90.25 117 ASP A C 1
ATOM 917 O O . ASP A 1 117 ? -10.008 2.355 1.133 1.00 90.25 117 ASP A O 1
ATOM 921 N N . HIS A 1 118 ? -9.470 3.870 2.714 1.00 89.62 118 HIS A N 1
ATOM 922 C CA . HIS A 1 118 ? -8.048 3.906 2.492 1.00 89.62 118 HIS A CA 1
ATOM 923 C C . HIS A 1 118 ? -7.269 3.749 3.798 1.00 89.62 118 HIS A C 1
ATOM 925 O O . HIS A 1 118 ? -7.143 4.671 4.611 1.00 89.62 118 HIS A O 1
ATOM 931 N N . TYR A 1 119 ? -6.690 2.562 3.971 1.00 93.06 119 TYR A N 1
ATOM 932 C CA . TYR A 1 119 ? -5.894 2.210 5.137 1.00 93.06 119 TYR A CA 1
ATOM 933 C C . TYR A 1 119 ? -4.396 2.374 4.889 1.00 93.06 119 TYR A C 1
ATOM 935 O O . TYR A 1 119 ? -3.900 2.257 3.766 1.00 93.06 119 TYR A O 1
ATOM 943 N N . THR A 1 120 ? -3.647 2.589 5.968 1.00 92.94 120 THR A N 1
ATOM 944 C CA . THR A 1 120 ? -2.195 2.415 5.948 1.00 92.94 120 THR A CA 1
ATOM 945 C C . THR A 1 120 ? -1.751 1.490 7.065 1.00 92.94 120 THR A C 1
ATOM 947 O O . THR A 1 120 ? -2.031 1.720 8.249 1.00 92.94 120 THR A O 1
ATOM 950 N N . LEU A 1 121 ? -1.083 0.421 6.645 1.00 92.31 121 LEU A N 1
ATOM 951 C CA . LEU A 1 121 ? -0.639 -0.689 7.467 1.00 92.31 121 LEU A CA 1
ATOM 952 C C . LEU A 1 121 ? 0.875 -0.648 7.611 1.00 92.31 121 LEU A C 1
ATOM 954 O O . LEU A 1 121 ? 1.589 -0.189 6.718 1.00 92.31 121 LEU A O 1
ATOM 958 N N . TYR A 1 122 ? 1.365 -1.130 8.741 1.00 91.00 122 TYR A N 1
ATOM 959 C CA . TYR A 1 122 ? 2.795 -1.284 8.942 1.00 91.00 122 TYR A CA 1
ATOM 960 C C . TYR A 1 122 ? 3.322 -2.461 8.143 1.00 91.00 122 TYR A C 1
ATOM 962 O O . TYR A 1 122 ? 2.684 -3.505 8.075 1.00 91.00 122 TYR A O 1
ATOM 970 N N . ASP A 1 123 ? 4.518 -2.306 7.590 1.00 85.56 123 ASP A N 1
ATOM 971 C CA . ASP A 1 123 ? 5.289 -3.463 7.161 1.00 85.56 123 ASP A CA 1
ATOM 972 C C . ASP A 1 123 ? 5.584 -4.385 8.361 1.00 85.56 123 ASP A C 1
ATOM 974 O O . ASP A 1 123 ? 5.883 -3.901 9.457 1.00 85.56 123 ASP A O 1
ATOM 978 N N . ILE A 1 124 ? 5.531 -5.707 8.154 1.00 85.56 124 ILE A N 1
ATOM 979 C CA . ILE A 1 124 ? 5.673 -6.722 9.217 1.00 85.56 124 ILE A CA 1
ATOM 980 C C . ILE A 1 124 ? 6.961 -6.516 10.033 1.00 85.56 124 ILE A C 1
ATOM 982 O O . ILE A 1 124 ? 6.961 -6.710 11.252 1.00 85.56 124 ILE A O 1
ATOM 986 N N . PHE A 1 125 ? 8.058 -6.084 9.399 1.00 83.00 125 PHE A N 1
ATOM 987 C CA . PHE A 1 125 ? 9.332 -5.853 10.088 1.00 83.00 125 PHE A CA 1
ATOM 988 C C . PHE A 1 125 ? 9.334 -4.585 10.957 1.00 83.00 125 PHE A C 1
ATOM 990 O O . PHE A 1 125 ? 10.182 -4.444 11.839 1.00 83.00 125 PHE A O 1
ATOM 997 N N . HIS A 1 126 ? 8.368 -3.687 10.754 1.00 84.44 126 HIS A N 1
ATOM 998 C CA . HIS A 1 126 ? 8.274 -2.383 11.410 1.00 84.44 126 HIS A CA 1
ATOM 999 C C . HIS A 1 126 ? 7.090 -2.260 12.384 1.00 84.44 126 HIS A C 1
ATOM 1001 O O . HIS A 1 126 ? 7.058 -1.326 13.187 1.00 84.44 126 HIS A O 1
ATOM 1007 N N . GLU A 1 127 ? 6.170 -3.231 12.410 1.00 83.50 127 GLU A N 1
ATOM 1008 C CA . GLU A 1 127 ? 5.000 -3.268 13.307 1.00 83.50 127 GLU A CA 1
ATOM 1009 C C . GLU A 1 127 ? 5.341 -3.169 14.806 1.00 83.50 127 GLU A C 1
ATOM 1011 O O . GLU A 1 127 ? 4.521 -2.717 15.606 1.00 83.50 127 GLU A O 1
ATOM 1016 N N . ARG A 1 128 ? 6.543 -3.600 15.210 1.00 78.12 128 ARG A N 1
ATOM 1017 C CA . ARG A 1 128 ? 6.985 -3.613 16.619 1.00 78.12 128 ARG A CA 1
ATOM 1018 C C . ARG A 1 128 ? 7.738 -2.355 17.049 1.00 78.12 128 ARG A C 1
ATOM 1020 O O . ARG A 1 128 ? 8.000 -2.191 18.236 1.00 78.12 128 ARG A O 1
ATOM 1027 N N . ASN A 1 129 ? 8.055 -1.459 16.116 1.00 76.62 129 ASN A N 1
ATOM 1028 C CA . ASN A 1 129 ? 8.844 -0.255 16.393 1.00 76.62 129 ASN A CA 1
ATOM 1029 C C . ASN A 1 129 ? 7.981 0.949 16.812 1.00 76.62 129 ASN A C 1
ATOM 1031 O O . ASN A 1 129 ? 8.493 2.059 16.970 1.00 76.62 129 ASN A O 1
ATOM 1035 N N . THR A 1 130 ? 6.671 0.755 16.986 1.00 77.75 130 THR A N 1
ATOM 1036 C CA . THR A 1 130 ? 5.750 1.819 17.390 1.00 77.75 130 THR A CA 1
ATOM 1037 C C . THR A 1 130 ? 5.657 1.986 18.910 1.00 77.75 130 THR A C 1
ATOM 1039 O O . THR A 1 130 ? 5.673 1.021 19.670 1.00 77.75 130 THR A O 1
ATOM 1042 N N . LYS A 1 131 ? 5.537 3.246 19.347 1.00 82.62 131 LYS A N 1
ATOM 1043 C CA . LYS A 1 131 ? 5.281 3.644 20.742 1.00 82.62 131 LYS A CA 1
ATOM 1044 C C . LYS A 1 131 ? 3.797 3.899 21.027 1.00 82.62 131 LYS A C 1
ATOM 1046 O O . LYS A 1 131 ? 3.428 4.048 22.186 1.00 82.62 131 LYS A O 1
ATOM 1051 N N . ASP A 1 132 ? 2.967 4.005 19.990 1.00 89.38 132 ASP A N 1
ATOM 1052 C CA . ASP A 1 132 ? 1.540 4.297 20.117 1.00 89.38 132 ASP A CA 1
ATOM 1053 C C . ASP A 1 132 ? 0.756 2.982 20.116 1.00 89.38 132 ASP A C 1
ATOM 1055 O O . ASP A 1 132 ? 0.830 2.205 19.165 1.00 89.38 132 ASP A O 1
ATOM 1059 N N . THR A 1 133 ? -0.009 2.721 21.175 1.00 90.94 133 THR A N 1
ATOM 1060 C CA . THR A 1 133 ? -0.792 1.483 21.303 1.00 90.94 133 THR A CA 1
ATOM 1061 C C . THR A 1 133 ? -1.836 1.341 20.196 1.00 90.94 133 THR A C 1
ATOM 1063 O O . THR A 1 133 ? -2.165 0.221 19.803 1.00 90.94 133 THR A O 1
ATOM 1066 N N . ARG A 1 134 ? -2.303 2.458 19.621 1.00 93.94 134 ARG A N 1
ATOM 1067 C CA . ARG A 1 134 ? -3.286 2.479 18.526 1.00 93.94 134 ARG A CA 1
ATOM 1068 C C . ARG A 1 134 ? -2.749 1.902 17.226 1.00 93.94 134 ARG A C 1
ATOM 1070 O O . ARG A 1 134 ? -3.533 1.472 16.382 1.00 93.94 134 ARG A O 1
ATOM 1077 N N . ASP A 1 135 ? -1.430 1.839 17.070 1.00 93.62 135 ASP A N 1
ATOM 1078 C CA . ASP A 1 135 ? -0.799 1.251 15.890 1.00 93.62 135 ASP A CA 1
ATOM 1079 C C . ASP A 1 135 ? -0.935 -0.280 15.849 1.00 93.62 135 ASP A C 1
ATOM 1081 O O . ASP A 1 135 ? -0.736 -0.882 14.793 1.00 93.62 135 ASP A O 1
ATOM 1085 N N . ALA A 1 136 ? -1.399 -0.918 16.934 1.00 93.88 136 ALA A N 1
ATOM 1086 C CA . ALA A 1 136 ? -1.864 -2.304 16.884 1.00 93.88 136 ALA A CA 1
ATOM 1087 C C . ALA A 1 136 ? -2.956 -2.513 15.815 1.00 93.88 136 ALA A C 1
ATOM 1089 O O . ALA A 1 136 ? -2.994 -3.570 15.193 1.00 93.88 136 ALA A O 1
ATOM 1090 N N . LEU A 1 137 ? -3.775 -1.489 15.534 1.00 96.69 137 LEU A N 1
ATOM 1091 C CA . LEU A 1 137 ? -4.846 -1.502 14.524 1.00 96.69 137 LEU A CA 1
ATOM 1092 C C . LEU A 1 137 ? -4.353 -1.255 13.087 1.00 96.69 137 LEU A C 1
ATOM 1094 O O . LEU A 1 137 ? -5.161 -1.088 12.174 1.00 96.69 137 LEU A O 1
ATOM 1098 N N . ARG A 1 138 ? -3.034 -1.198 12.877 1.00 94.81 138 ARG A N 1
ATOM 1099 C CA . ARG A 1 138 ? -2.386 -1.070 11.561 1.00 94.81 138 ARG A CA 1
ATOM 1100 C C . ARG A 1 138 ? -1.574 -2.307 11.180 1.00 94.81 138 ARG A C 1
ATOM 1102 O O . ARG A 1 138 ? -0.817 -2.261 10.218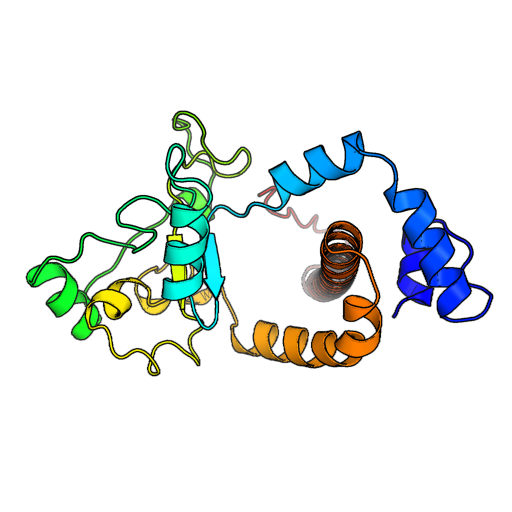 1.00 94.81 138 ARG A O 1
ATOM 1109 N N . ARG A 1 139 ? -1.674 -3.393 11.945 1.00 92.62 139 ARG A N 1
ATOM 1110 C CA . ARG A 1 139 ? -0.932 -4.625 11.666 1.00 92.62 139 ARG A CA 1
ATOM 1111 C C . ARG A 1 139 ? -1.543 -5.362 10.481 1.00 92.62 139 ARG A C 1
ATOM 1113 O O . ARG A 1 139 ? -2.760 -5.541 10.428 1.00 92.62 139 ARG A O 1
ATOM 1120 N N . ILE A 1 140 ? -0.699 -5.854 9.579 1.00 89.62 140 ILE A N 1
ATOM 1121 C CA . ILE A 1 140 ? -1.120 -6.627 8.403 1.00 89.62 140 ILE A CA 1
ATOM 1122 C C . ILE A 1 140 ? -1.845 -7.906 8.826 1.00 89.62 140 ILE A C 1
ATOM 1124 O O . ILE A 1 140 ? -2.837 -8.286 8.209 1.00 89.62 140 ILE A O 1
ATOM 1128 N N . GLY A 1 141 ? -1.412 -8.536 9.924 1.00 88.62 141 GLY A N 1
ATOM 1129 C CA . GLY A 1 141 ? -2.010 -9.773 10.440 1.00 88.62 141 GLY A CA 1
ATOM 1130 C C . GLY A 1 141 ? -3.485 -9.664 10.860 1.00 88.62 141 GLY A C 1
ATOM 1131 O O . GLY A 1 141 ? -4.127 -10.689 11.119 1.00 88.62 141 GLY A O 1
ATOM 1132 N N . LEU A 1 142 ? -4.035 -8.448 10.931 1.00 92.94 142 LEU A N 1
ATOM 1133 C CA . LEU A 1 142 ? -5.458 -8.219 11.174 1.00 92.94 142 LEU A CA 1
ATOM 1134 C C . LEU A 1 142 ? -6.314 -8.396 9.915 1.00 92.94 142 LEU A C 1
ATOM 1136 O O . LEU A 1 142 ? -7.515 -8.586 10.064 1.00 92.94 142 LEU A O 1
ATOM 1140 N N . VAL A 1 143 ? -5.729 -8.363 8.712 1.00 91.75 143 VAL A N 1
ATOM 1141 C CA . VAL A 1 143 ? -6.451 -8.493 7.435 1.00 91.75 143 VAL A CA 1
ATOM 1142 C C . VAL A 1 143 ? -6.174 -9.867 6.822 1.00 91.75 143 VAL A C 1
ATOM 1144 O O . VAL A 1 143 ? -5.104 -10.062 6.235 1.00 91.75 143 VAL A O 1
ATOM 1147 N N . PRO A 1 144 ? -7.104 -10.835 6.931 1.00 88.50 144 PRO A N 1
ATOM 1148 C CA . PRO A 1 144 ? -6.915 -12.179 6.381 1.00 88.50 144 PRO A CA 1
ATOM 1149 C C . PRO A 1 144 ? -6.580 -12.186 4.888 1.00 88.50 144 PRO A C 1
ATOM 1151 O O . PRO A 1 144 ? -5.791 -13.004 4.428 1.00 88.50 144 PRO A O 1
ATOM 1154 N N . GLU A 1 145 ? -7.151 -11.259 4.118 1.00 84.12 145 GLU A N 1
ATOM 1155 C CA . GLU A 1 145 ? -6.935 -11.165 2.675 1.00 84.12 145 GLU A CA 1
ATOM 1156 C C . GLU A 1 145 ? -5.521 -10.707 2.292 1.00 84.12 145 GLU A C 1
ATOM 1158 O O . GLU A 1 145 ? -5.110 -10.929 1.156 1.00 84.12 145 GLU A O 1
ATOM 1163 N N . VAL A 1 146 ? -4.779 -10.086 3.216 1.00 82.00 146 VAL A N 1
ATOM 1164 C CA . VAL A 1 146 ? -3.427 -9.549 2.976 1.00 82.00 146 VAL A CA 1
ATOM 1165 C C . VAL A 1 146 ? -2.359 -10.408 3.646 1.00 82.00 146 VAL A C 1
ATOM 1167 O O . VAL A 1 146 ? -1.296 -10.610 3.058 1.00 82.00 146 VAL A O 1
ATOM 1170 N N . ALA A 1 147 ? -2.639 -10.918 4.850 1.00 71.81 147 ALA A N 1
ATOM 1171 C CA . ALA A 1 147 ? -1.667 -11.590 5.713 1.00 71.81 147 ALA A CA 1
ATOM 1172 C C . ALA A 1 147 ? -0.939 -12.763 5.037 1.00 71.81 147 ALA A C 1
ATOM 1174 O O . ALA A 1 147 ? 0.257 -12.938 5.256 1.00 71.81 147 ALA A O 1
ATOM 1175 N N . ASP A 1 148 ? -1.629 -13.501 4.165 1.00 68.50 148 ASP A N 1
ATOM 1176 C CA . ASP A 1 148 ? -1.055 -14.651 3.454 1.00 68.50 148 ASP A CA 1
ATOM 1177 C C . ASP A 1 148 ? -0.587 -14.319 2.025 1.00 68.50 148 ASP A C 1
ATOM 1179 O O . ASP A 1 148 ? 0.020 -15.151 1.352 1.00 68.50 148 ASP A O 1
ATOM 1183 N N . TRP A 1 149 ? -0.891 -13.117 1.528 1.00 71.12 149 TRP A N 1
ATOM 1184 C CA . TRP A 1 149 ? -0.665 -12.728 0.130 1.00 71.12 149 TRP A CA 1
ATOM 1185 C C . TRP A 1 149 ? 0.544 -11.812 -0.044 1.00 71.12 149 TRP A C 1
ATOM 1187 O O . TRP A 1 149 ? 1.220 -11.863 -1.075 1.00 71.12 149 TRP A O 1
ATOM 1197 N N . VAL A 1 150 ? 0.834 -10.969 0.948 1.00 77.25 150 VAL A N 1
ATOM 1198 C CA . VAL A 1 150 ? 1.925 -9.997 0.858 1.00 77.25 150 VAL A CA 1
ATOM 1199 C C . VAL A 1 150 ? 3.201 -10.555 1.470 1.00 77.25 150 VAL A C 1
ATOM 1201 O O . VAL A 1 150 ? 3.305 -10.784 2.669 1.00 77.25 150 VAL A O 1
ATOM 1204 N N . ASN A 1 151 ? 4.228 -10.693 0.633 1.00 80.81 151 ASN A N 1
ATOM 1205 C CA . ASN A 1 151 ? 5.578 -11.004 1.078 1.00 80.81 151 ASN A CA 1
ATOM 1206 C C . ASN A 1 151 ? 6.363 -9.703 1.327 1.00 80.81 151 ASN A C 1
ATOM 1208 O O . ASN A 1 151 ? 7.020 -9.179 0.420 1.00 80.81 151 ASN A O 1
ATOM 1212 N N . SER A 1 152 ? 6.300 -9.193 2.561 1.00 76.00 152 SER A N 1
ATOM 1213 C CA . SER A 1 152 ? 7.030 -7.991 3.002 1.00 76.00 152 SER A CA 1
ATOM 1214 C C . SER A 1 152 ? 8.538 -8.092 2.771 1.00 76.00 152 SER A C 1
ATOM 1216 O O . SER A 1 152 ? 9.182 -7.125 2.373 1.00 76.00 152 SER A O 1
ATOM 1218 N N . GLN A 1 153 ? 9.122 -9.282 2.932 1.00 81.00 153 GLN A N 1
ATOM 1219 C CA . GLN A 1 153 ? 10.557 -9.489 2.732 1.00 81.00 153 GLN A CA 1
ATOM 1220 C C . GLN A 1 153 ? 10.970 -9.264 1.273 1.00 81.00 153 GLN A C 1
ATOM 1222 O O . GLN A 1 153 ? 12.021 -8.677 1.004 1.00 81.00 153 GLN A O 1
ATOM 1227 N N . CYS A 1 154 ? 10.147 -9.710 0.321 1.00 81.44 154 CYS A N 1
ATOM 1228 C CA . CYS A 1 154 ? 10.379 -9.465 -1.100 1.00 81.44 154 CYS A CA 1
ATOM 1229 C C . CYS A 1 154 ? 10.303 -7.965 -1.425 1.00 81.44 154 CYS A C 1
ATOM 1231 O O . CYS A 1 154 ? 11.140 -7.462 -2.180 1.00 81.44 154 CYS A O 1
ATOM 1233 N N . ALA A 1 155 ? 9.354 -7.245 -0.817 1.00 78.56 155 ALA A N 1
ATOM 1234 C CA . ALA A 1 155 ? 9.244 -5.795 -0.956 1.00 78.56 155 ALA A CA 1
ATOM 1235 C C . ALA A 1 155 ? 10.477 -5.071 -0.385 1.00 78.56 155 ALA A C 1
ATOM 1237 O O . ALA A 1 155 ? 11.062 -4.239 -1.078 1.00 78.56 155 ALA A O 1
ATOM 1238 N N . GLU A 1 156 ? 10.946 -5.442 0.810 1.00 80.94 156 GLU A N 1
ATOM 1239 C CA . GLU A 1 156 ? 12.141 -4.845 1.424 1.00 80.94 156 GLU A CA 1
ATOM 1240 C C . GLU A 1 156 ? 13.396 -5.060 0.566 1.00 80.94 156 GLU A C 1
ATOM 1242 O O . GLU A 1 156 ? 14.171 -4.131 0.336 1.00 80.94 156 GLU A O 1
ATOM 1247 N N . GLN A 1 157 ? 13.584 -6.265 0.017 1.00 83.81 157 GLN A N 1
ATOM 1248 C CA . GLN A 1 157 ? 14.698 -6.547 -0.894 1.00 83.81 157 GLN A CA 1
ATOM 1249 C C . GLN A 1 157 ? 14.619 -5.702 -2.171 1.00 83.81 157 GLN A C 1
ATOM 1251 O O . GLN A 1 157 ? 15.631 -5.145 -2.609 1.00 83.81 157 GLN A O 1
ATOM 1256 N N . LEU A 1 158 ? 13.423 -5.561 -2.751 1.00 83.75 158 LEU A N 1
ATOM 1257 C CA . LEU A 1 158 ? 13.199 -4.703 -3.912 1.00 83.75 158 LEU A CA 1
ATOM 1258 C C . LEU A 1 158 ? 13.533 -3.240 -3.594 1.00 83.75 158 LEU A C 1
ATOM 1260 O O . LEU A 1 158 ? 14.228 -2.586 -4.376 1.00 83.75 158 LEU A O 1
ATOM 1264 N N . PHE A 1 159 ? 13.089 -2.725 -2.447 1.00 83.06 159 PHE A N 1
ATOM 1265 C CA . PHE A 1 159 ? 13.389 -1.357 -2.032 1.00 83.06 159 PHE A CA 1
ATOM 1266 C C . PHE A 1 159 ? 14.871 -1.161 -1.708 1.00 83.06 159 PHE A C 1
ATOM 1268 O O . PHE A 1 159 ? 15.444 -0.146 -2.107 1.00 83.06 159 PHE A O 1
ATOM 1275 N N . ALA A 1 160 ? 15.541 -2.138 -1.098 1.00 85.25 160 ALA A N 1
ATOM 1276 C CA . ALA A 1 160 ? 16.989 -2.121 -0.899 1.00 85.25 160 ALA A CA 1
ATOM 1277 C C . ALA A 1 160 ? 17.755 -2.021 -2.228 1.00 85.25 160 ALA A C 1
ATOM 1279 O O . ALA A 1 160 ? 18.701 -1.235 -2.351 1.00 85.25 160 ALA A O 1
ATOM 1280 N N . ASP A 1 161 ? 17.318 -2.757 -3.248 1.00 82.75 161 ASP A N 1
ATOM 1281 C CA . ASP A 1 161 ? 17.872 -2.657 -4.595 1.00 82.75 161 ASP A CA 1
ATOM 1282 C C . ASP A 1 161 ? 17.554 -1.313 -5.260 1.00 82.75 161 ASP A C 1
ATOM 1284 O O . ASP A 1 161 ? 18.419 -0.736 -5.928 1.00 82.75 161 ASP A O 1
ATOM 1288 N N . MET A 1 162 ? 16.352 -0.769 -5.051 1.00 82.19 162 MET A N 1
ATOM 1289 C CA . MET A 1 162 ? 15.993 0.565 -5.534 1.00 82.19 162 MET A CA 1
ATOM 1290 C C . MET A 1 162 ? 16.861 1.655 -4.905 1.00 82.19 162 MET A C 1
ATOM 1292 O O . MET A 1 162 ? 17.311 2.540 -5.638 1.00 82.19 162 MET A O 1
ATOM 1296 N N . ARG A 1 163 ? 17.178 1.553 -3.604 1.00 84.69 163 ARG A N 1
ATOM 1297 C CA . ARG A 1 163 ? 18.017 2.516 -2.867 1.00 84.69 163 ARG A CA 1
ATOM 1298 C C . ARG A 1 163 ? 19.400 2.709 -3.495 1.00 84.69 163 ARG A C 1
ATOM 1300 O O . ARG A 1 163 ? 19.964 3.799 -3.416 1.00 84.69 163 ARG A O 1
ATOM 1307 N N . LYS A 1 164 ? 19.918 1.717 -4.230 1.00 84.44 164 LYS A N 1
ATOM 1308 C CA . LYS A 1 164 ? 21.165 1.838 -5.019 1.00 84.44 164 LYS A CA 1
ATOM 1309 C C . LYS A 1 164 ? 21.086 2.918 -6.109 1.00 84.44 164 LYS A C 1
ATOM 1311 O O . LYS A 1 164 ? 22.113 3.370 -6.611 1.00 84.44 164 LYS A O 1
ATOM 1316 N N . ASN A 1 165 ? 19.881 3.344 -6.486 1.00 81.75 165 ASN A N 1
ATOM 1317 C CA . ASN A 1 165 ? 19.641 4.417 -7.446 1.00 81.75 165 ASN A CA 1
ATOM 1318 C C . ASN A 1 165 ? 19.374 5.779 -6.784 1.00 81.75 165 ASN A C 1
ATOM 1320 O O . ASN A 1 165 ? 19.182 6.743 -7.522 1.00 81.75 165 ASN A O 1
ATOM 1324 N N . ASN A 1 166 ? 19.402 5.899 -5.449 1.00 84.38 166 ASN A N 1
ATOM 1325 C CA . ASN A 1 166 ? 19.029 7.129 -4.734 1.00 84.38 166 ASN A CA 1
ATOM 1326 C C . ASN A 1 166 ? 19.816 8.353 -5.188 1.00 84.38 166 ASN A C 1
ATOM 1328 O O . ASN A 1 166 ? 19.215 9.391 -5.424 1.00 84.38 166 ASN A O 1
ATOM 1332 N N . TYR A 1 167 ? 21.133 8.232 -5.384 1.00 84.44 167 TYR A N 1
ATOM 1333 C CA . TYR A 1 167 ? 21.936 9.347 -5.897 1.00 84.44 167 TYR A CA 1
ATOM 1334 C C . TYR A 1 167 ? 21.358 9.913 -7.200 1.00 84.44 167 TYR A C 1
ATOM 1336 O O . TYR A 1 167 ? 21.286 11.118 -7.379 1.00 84.44 167 TYR A O 1
ATOM 1344 N N . PHE A 1 168 ? 20.906 9.035 -8.096 1.00 82.38 168 PHE A N 1
ATOM 1345 C CA . PHE A 1 168 ? 20.298 9.444 -9.352 1.00 82.38 168 PHE A CA 1
ATOM 1346 C C . PHE A 1 168 ? 18.861 9.957 -9.168 1.00 82.38 168 PHE A C 1
ATOM 1348 O O . PHE A 1 168 ? 18.509 10.990 -9.719 1.00 82.38 168 PHE A O 1
ATOM 1355 N N . LEU A 1 169 ? 18.021 9.256 -8.407 1.00 82.38 169 LEU A N 1
ATOM 1356 C CA . LEU A 1 169 ? 16.628 9.667 -8.218 1.00 82.38 169 LEU A CA 1
ATOM 1357 C C . LEU A 1 169 ? 16.523 11.013 -7.485 1.00 82.38 169 LEU A C 1
ATOM 1359 O O . LEU A 1 169 ? 15.646 11.815 -7.790 1.00 82.38 169 LEU A O 1
ATOM 1363 N N . ASN A 1 170 ? 17.458 11.299 -6.578 1.00 83.81 170 ASN A N 1
ATOM 1364 C CA . ASN A 1 170 ? 17.489 12.534 -5.798 1.00 83.81 170 ASN A CA 1
ATOM 1365 C C . ASN A 1 170 ? 17.974 13.757 -6.593 1.00 83.81 170 ASN A C 1
ATOM 1367 O O . ASN A 1 170 ? 17.805 14.873 -6.114 1.00 83.81 170 ASN A O 1
ATOM 1371 N N . THR A 1 171 ? 18.559 13.586 -7.787 1.00 86.31 171 THR A N 1
ATOM 1372 C CA . THR A 1 171 ? 18.898 14.720 -8.673 1.00 86.31 171 THR A CA 1
ATOM 1373 C C . THR A 1 171 ? 17.754 15.107 -9.609 1.00 86.31 171 THR A C 1
ATOM 1375 O O . THR A 1 171 ? 17.850 16.105 -10.323 1.00 86.31 171 THR A O 1
ATOM 1378 N N . LEU A 1 172 ? 16.668 14.330 -9.622 1.00 81.00 172 LEU A N 1
ATOM 1379 C CA . LEU A 1 172 ? 15.466 14.622 -10.392 1.00 81.00 172 LEU A CA 1
ATOM 1380 C C . LEU A 1 172 ? 14.545 15.572 -9.623 1.00 81.00 172 LEU A C 1
ATOM 1382 O O . LEU A 1 172 ? 14.530 15.599 -8.393 1.00 81.00 172 LEU A O 1
ATOM 1386 N N . THR A 1 173 ? 13.706 16.312 -10.352 1.00 81.94 173 THR A N 1
ATOM 1387 C CA . THR A 1 173 ? 12.579 17.016 -9.715 1.00 81.94 173 THR A CA 1
ATOM 1388 C C . THR A 1 173 ? 11.619 16.001 -9.069 1.00 81.94 173 THR A C 1
ATOM 1390 O O . THR A 1 173 ? 11.553 14.860 -9.536 1.00 81.94 173 THR A O 1
ATOM 1393 N N . PRO A 1 174 ? 10.828 16.377 -8.046 1.00 73.06 174 PRO A N 1
ATOM 1394 C CA . PRO A 1 174 ? 9.932 15.444 -7.354 1.00 73.06 174 PRO A CA 1
ATOM 1395 C C . PRO A 1 174 ? 9.006 14.649 -8.288 1.00 73.06 174 PRO A C 1
ATOM 1397 O O . PRO A 1 174 ? 8.921 13.427 -8.182 1.00 73.06 174 PRO A O 1
ATOM 1400 N N . SER A 1 175 ? 8.383 15.308 -9.269 1.00 69.12 175 SER A N 1
ATOM 1401 C CA . SER A 1 175 ? 7.515 14.642 -10.253 1.00 69.12 175 SER A CA 1
ATOM 1402 C C . SER A 1 175 ? 8.279 13.619 -11.099 1.00 69.12 175 SER A C 1
ATOM 1404 O O . SER A 1 175 ? 7.788 12.523 -11.362 1.00 69.12 175 SER A O 1
ATOM 1406 N N . GLN A 1 176 ? 9.508 13.954 -11.496 1.00 73.88 176 GLN A N 1
ATOM 1407 C CA . GLN A 1 176 ? 10.361 13.071 -12.290 1.00 73.88 176 GLN A CA 1
ATOM 1408 C C . GLN A 1 176 ? 10.889 11.891 -11.470 1.00 73.88 176 GLN A C 1
ATOM 1410 O O . GLN A 1 176 ? 10.979 10.783 -11.995 1.00 73.88 176 GLN A O 1
ATOM 1415 N N . HIS A 1 177 ? 11.205 12.113 -10.192 1.00 80.69 177 HIS A N 1
ATOM 1416 C CA . HIS A 1 177 ? 11.573 11.059 -9.253 1.00 80.69 177 HIS A CA 1
ATOM 1417 C C . HIS A 1 177 ? 10.446 10.033 -9.149 1.00 80.69 177 HIS A C 1
ATOM 1419 O O . HIS A 1 177 ? 10.676 8.850 -9.406 1.00 80.69 177 HIS A O 1
ATOM 1425 N N . ILE A 1 178 ? 9.232 10.486 -8.816 1.00 72.88 178 ILE A N 1
ATOM 1426 C CA . ILE A 1 178 ? 8.059 9.622 -8.634 1.00 72.88 178 ILE A CA 1
ATOM 1427 C C . ILE A 1 178 ? 7.804 8.799 -9.899 1.00 72.88 178 ILE A C 1
ATOM 1429 O O . ILE A 1 178 ? 7.739 7.572 -9.829 1.00 72.88 178 ILE A O 1
ATOM 1433 N N . PHE A 1 179 ? 7.752 9.449 -11.064 1.00 72.12 179 PHE A N 1
ATOM 1434 C CA . PHE A 1 179 ? 7.522 8.760 -12.333 1.00 72.12 179 PHE A CA 1
ATOM 1435 C C . PHE A 1 179 ? 8.607 7.719 -12.645 1.00 72.12 179 PHE A C 1
ATOM 1437 O O . PHE A 1 179 ? 8.299 6.598 -13.053 1.00 72.12 179 PHE A O 1
ATOM 1444 N N . MET A 1 180 ? 9.884 8.068 -12.458 1.00 78.31 180 MET A N 1
ATOM 1445 C CA . MET A 1 180 ? 11.007 7.169 -12.734 1.00 78.31 180 MET A CA 1
ATOM 1446 C C . MET A 1 180 ? 11.003 5.958 -11.794 1.00 78.31 180 MET A C 1
ATOM 1448 O O . MET A 1 180 ? 11.182 4.825 -12.244 1.00 78.31 180 MET A O 1
ATOM 1452 N N . MET A 1 181 ? 10.764 6.180 -10.500 1.00 80.69 181 MET A N 1
ATOM 1453 C CA . MET A 1 181 ? 10.624 5.116 -9.506 1.00 80.69 181 MET A CA 1
ATOM 1454 C C . MET A 1 181 ? 9.466 4.172 -9.867 1.00 80.69 181 MET A C 1
ATOM 1456 O O . MET A 1 181 ? 9.636 2.954 -9.866 1.00 80.69 181 MET A O 1
ATOM 1460 N N . GLN A 1 182 ? 8.313 4.716 -10.258 1.00 75.50 182 GLN A N 1
ATOM 1461 C CA . GLN A 1 182 ? 7.156 3.925 -10.687 1.00 75.50 182 GLN A CA 1
ATOM 1462 C C . GLN A 1 182 ? 7.437 3.127 -11.961 1.00 75.50 182 GLN A C 1
ATOM 1464 O O . GLN A 1 182 ? 7.095 1.951 -12.035 1.00 75.50 182 GLN A O 1
ATOM 1469 N N . ASN A 1 183 ? 8.102 3.725 -12.949 1.00 76.88 183 ASN A N 1
ATOM 1470 C CA . ASN A 1 183 ? 8.494 3.035 -14.177 1.00 76.88 183 ASN A CA 1
ATOM 1471 C C . ASN A 1 183 ? 9.418 1.850 -13.887 1.00 76.88 183 ASN A C 1
ATOM 1473 O O . ASN A 1 183 ? 9.227 0.745 -14.399 1.00 76.88 183 ASN A O 1
ATOM 1477 N N . ILE A 1 184 ? 10.403 2.066 -13.019 1.00 78.31 184 ILE A N 1
ATOM 1478 C CA . ILE A 1 184 ? 11.281 1.016 -12.511 1.00 78.31 184 ILE A CA 1
ATOM 1479 C C . ILE A 1 184 ? 10.462 -0.144 -11.923 1.00 78.31 184 ILE A C 1
ATOM 1481 O O . ILE A 1 184 ? 10.677 -1.294 -12.321 1.00 78.31 184 ILE A O 1
ATOM 1485 N N . LEU A 1 185 ? 9.522 0.152 -11.021 1.00 80.75 185 LEU A N 1
ATOM 1486 C CA . LEU A 1 185 ? 8.668 -0.848 -10.375 1.00 80.75 185 LEU A CA 1
ATOM 1487 C C . LEU A 1 185 ? 7.770 -1.568 -11.389 1.00 80.75 185 LEU A C 1
ATOM 1489 O O . LEU A 1 185 ? 7.709 -2.795 -11.398 1.00 80.75 185 LEU A O 1
ATOM 1493 N N . HIS A 1 186 ? 7.141 -0.832 -12.306 1.00 77.88 186 HIS A N 1
ATOM 1494 C CA . HIS A 1 186 ? 6.280 -1.383 -13.350 1.00 77.88 186 HIS A CA 1
ATOM 1495 C C . HIS A 1 186 ? 7.023 -2.403 -14.223 1.00 77.88 186 HIS A C 1
ATOM 1497 O O . HIS A 1 186 ? 6.543 -3.519 -14.445 1.00 77.88 186 HIS A O 1
ATOM 1503 N N . HIS A 1 187 ? 8.225 -2.065 -14.694 1.00 76.81 187 HIS A N 1
ATOM 1504 C CA . HIS A 1 187 ? 9.004 -2.984 -15.521 1.00 76.81 187 HIS A CA 1
ATOM 1505 C C . HIS A 1 187 ? 9.603 -4.148 -14.737 1.00 76.81 187 HIS A C 1
ATOM 1507 O O . HIS A 1 187 ? 9.777 -5.231 -15.308 1.00 76.81 187 HIS A O 1
ATOM 1513 N N . TYR A 1 188 ? 9.926 -3.947 -13.458 1.00 80.94 188 TYR A N 1
ATOM 1514 C CA . TYR A 1 188 ? 10.291 -5.039 -12.562 1.00 80.94 188 TYR A CA 1
ATOM 1515 C C . TYR A 1 188 ? 9.128 -6.036 -12.442 1.00 80.94 188 TYR A C 1
ATOM 1517 O O . TYR A 1 188 ? 9.300 -7.203 -12.802 1.00 80.94 188 TYR A O 1
ATOM 1525 N N . ASN A 1 189 ? 7.934 -5.558 -12.078 1.00 78.56 189 ASN A N 1
ATOM 1526 C CA . ASN A 1 189 ? 6.726 -6.371 -11.919 1.00 78.56 189 ASN A CA 1
ATOM 1527 C C . ASN A 1 189 ? 6.346 -7.084 -13.218 1.00 78.56 189 ASN A C 1
ATOM 1529 O O . ASN A 1 189 ? 6.150 -8.295 -13.222 1.00 78.56 189 ASN A O 1
ATOM 1533 N N . THR A 1 190 ? 6.351 -6.376 -14.350 1.00 79.25 190 THR A N 1
ATOM 1534 C CA . THR A 1 190 ? 6.077 -6.967 -15.670 1.00 79.25 190 THR A CA 1
ATOM 1535 C C . THR A 1 190 ? 7.028 -8.125 -15.972 1.00 79.25 190 THR A C 1
ATOM 1537 O O . THR A 1 190 ? 6.606 -9.185 -16.434 1.00 79.25 190 THR A O 1
ATOM 1540 N N . LYS A 1 191 ? 8.326 -7.967 -15.677 1.00 83.56 191 LYS A N 1
ATOM 1541 C CA . LYS A 1 191 ? 9.316 -9.033 -15.878 1.00 83.56 191 LYS A CA 1
ATOM 1542 C C . LYS A 1 191 ? 9.045 -10.230 -14.960 1.00 83.56 191 LYS A C 1
ATOM 1544 O O . LYS A 1 191 ? 9.153 -11.367 -15.422 1.00 83.56 191 LYS A O 1
ATOM 1549 N N . CYS A 1 192 ? 8.735 -9.986 -13.688 1.00 82.88 192 CYS A N 1
ATOM 1550 C CA . CYS A 1 192 ? 8.392 -11.036 -12.731 1.00 82.88 192 CYS A CA 1
ATOM 1551 C C . CYS A 1 192 ? 7.146 -11.799 -13.191 1.00 82.88 192 CYS A C 1
ATOM 1553 O O . CYS A 1 192 ? 7.210 -13.017 -13.316 1.00 82.88 192 CYS A O 1
ATOM 1555 N N . ASN A 1 193 ? 6.085 -11.093 -13.585 1.00 82.50 193 ASN A N 1
ATOM 1556 C CA . ASN A 1 193 ? 4.840 -11.681 -14.079 1.00 82.50 193 ASN A CA 1
ATOM 1557 C C . ASN A 1 193 ? 5.060 -12.535 -15.333 1.00 82.50 193 ASN A C 1
ATOM 1559 O O . ASN A 1 193 ? 4.581 -13.665 -15.392 1.00 82.50 193 ASN A O 1
ATOM 1563 N N . ILE A 1 194 ? 5.839 -12.052 -16.310 1.00 84.81 194 ILE A N 1
ATOM 1564 C CA . ILE A 1 194 ? 6.196 -12.835 -17.507 1.00 84.81 194 ILE A CA 1
ATOM 1565 C C . ILE A 1 194 ? 6.944 -14.116 -17.119 1.00 84.81 194 ILE A C 1
ATOM 1567 O O . ILE A 1 194 ? 6.636 -15.191 -17.635 1.00 84.81 194 ILE A O 1
ATOM 1571 N N . LYS A 1 195 ? 7.918 -14.020 -16.203 1.00 88.25 195 LYS A N 1
ATOM 1572 C CA . LYS A 1 195 ? 8.689 -15.181 -15.738 1.00 88.25 195 LYS A CA 1
ATOM 1573 C C . LYS A 1 195 ? 7.790 -16.189 -15.020 1.00 88.25 195 LYS A C 1
ATOM 1575 O O . LYS A 1 195 ? 7.873 -17.376 -15.316 1.00 88.25 195 LYS A O 1
ATOM 1580 N N . THR A 1 196 ? 6.931 -15.723 -14.116 1.00 85.81 196 THR A N 1
ATOM 1581 C CA . THR A 1 196 ? 5.977 -16.560 -13.379 1.00 85.81 196 THR A CA 1
ATOM 1582 C C . THR A 1 196 ? 5.004 -17.245 -14.330 1.00 85.81 196 THR A C 1
ATOM 1584 O O . THR A 1 196 ? 4.867 -18.464 -14.272 1.00 85.81 196 THR A O 1
ATOM 1587 N N . LYS A 1 197 ? 4.416 -16.504 -15.278 1.00 84.19 197 LYS A N 1
ATOM 1588 C CA . LYS A 1 197 ? 3.538 -17.056 -16.318 1.00 84.19 197 LYS A CA 1
ATOM 1589 C C . LYS A 1 197 ? 4.231 -18.169 -17.103 1.00 84.19 197 LYS A C 1
ATOM 1591 O O . LYS A 1 197 ? 3.675 -19.254 -17.238 1.00 84.19 197 LYS A O 1
ATOM 1596 N N . ALA A 1 198 ? 5.459 -17.930 -17.563 1.00 86.69 198 ALA A N 1
ATOM 1597 C CA . ALA A 1 198 ? 6.231 -18.932 -18.293 1.00 86.69 198 ALA A CA 1
ATOM 1598 C C . ALA A 1 198 ? 6.526 -20.181 -17.443 1.00 86.69 198 ALA A C 1
ATOM 1600 O O . ALA A 1 198 ? 6.495 -21.292 -17.965 1.00 86.69 198 ALA A O 1
ATOM 1601 N N . SER A 1 199 ? 6.802 -20.022 -16.144 1.00 87.19 199 SER A N 1
ATOM 1602 C CA . SER A 1 199 ? 6.990 -21.151 -15.225 1.00 87.19 199 SER A CA 1
ATOM 1603 C C . SER A 1 199 ? 5.710 -21.962 -15.038 1.00 87.19 199 SER A C 1
ATOM 1605 O O . SER A 1 199 ? 5.767 -23.184 -15.120 1.00 87.19 199 SER A O 1
ATOM 1607 N N . ILE A 1 200 ? 4.562 -21.306 -14.846 1.00 85.81 200 ILE A N 1
ATOM 1608 C CA . ILE A 1 200 ? 3.268 -21.987 -14.704 1.00 85.81 200 ILE A CA 1
ATOM 1609 C C . ILE A 1 200 ? 2.944 -22.767 -15.984 1.00 85.81 200 ILE A C 1
ATOM 1611 O O . ILE A 1 200 ? 2.640 -23.953 -15.915 1.00 85.81 200 ILE A O 1
ATOM 1615 N N . GLN A 1 201 ? 3.107 -22.150 -17.159 1.00 84.31 201 GLN A N 1
ATOM 1616 C CA . GLN A 1 201 ? 2.854 -22.790 -18.460 1.00 84.31 201 GLN A CA 1
ATOM 1617 C C . GLN A 1 201 ? 3.723 -24.030 -18.722 1.00 84.31 201 GLN A C 1
ATOM 1619 O O . GLN A 1 201 ? 3.314 -24.912 -19.472 1.00 84.31 201 GLN A O 1
ATOM 1624 N N . LYS A 1 202 ? 4.912 -24.132 -18.110 1.00 87.00 202 LYS A N 1
ATOM 1625 C CA . LYS A 1 202 ? 5.724 -25.360 -18.181 1.00 87.00 202 LYS A CA 1
ATOM 1626 C C . LYS A 1 202 ? 5.095 -26.529 -17.425 1.00 87.00 202 LYS A C 1
ATOM 1628 O O . LYS A 1 202 ? 5.348 -27.666 -17.797 1.00 87.00 202 LYS A O 1
ATOM 1633 N N . VAL A 1 203 ? 4.326 -26.247 -16.375 1.00 86.75 203 VAL A N 1
ATOM 1634 C CA . VAL A 1 203 ? 3.686 -27.259 -15.525 1.00 86.75 203 VAL A CA 1
ATOM 1635 C C . VAL A 1 203 ? 2.327 -27.663 -16.091 1.00 86.75 203 VAL A C 1
ATOM 1637 O O . VAL A 1 203 ? 2.040 -28.849 -16.176 1.00 86.75 203 VAL A O 1
ATOM 1640 N N . VAL A 1 204 ? 1.506 -26.692 -16.505 1.00 84.06 204 VAL A N 1
ATOM 1641 C CA . VAL A 1 204 ? 0.118 -26.949 -16.943 1.00 84.06 204 VAL A CA 1
ATOM 1642 C C . VAL A 1 204 ? -0.027 -27.245 -18.442 1.00 84.06 204 VAL A C 1
ATOM 1644 O O . VAL A 1 204 ? -1.109 -27.606 -18.887 1.00 84.06 204 VAL A O 1
ATOM 1647 N N . GLY A 1 205 ? 1.049 -27.115 -19.226 1.00 74.31 205 GLY A N 1
ATOM 1648 C CA . GLY A 1 205 ? 1.020 -27.249 -20.685 1.00 74.31 205 GLY A CA 1
ATOM 1649 C C . GLY A 1 205 ? 0.686 -25.932 -21.398 1.00 74.31 205 GLY A C 1
ATOM 1650 O O . GLY A 1 205 ? 0.064 -25.031 -20.838 1.00 74.31 205 GLY A O 1
ATOM 1651 N N . LYS A 1 206 ? 1.138 -25.789 -22.652 1.00 71.75 206 LYS A N 1
ATOM 1652 C CA . LYS A 1 206 ? 0.995 -24.537 -23.425 1.00 71.75 206 LYS A CA 1
ATOM 1653 C C . LYS A 1 206 ? -0.438 -24.254 -23.879 1.00 71.75 206 LYS A C 1
ATOM 1655 O O . LYS A 1 206 ? -0.755 -23.096 -24.133 1.00 71.75 206 LYS A O 1
ATOM 1660 N N . ASP A 1 207 ? -1.261 -25.293 -23.956 1.00 75.25 207 ASP A N 1
ATOM 1661 C CA . ASP A 1 207 ? -2.631 -25.228 -24.472 1.00 75.25 207 ASP A CA 1
ATOM 1662 C C . ASP A 1 207 ? -3.641 -24.773 -23.407 1.00 75.25 207 ASP A C 1
ATOM 1664 O O . ASP A 1 207 ? -4.787 -24.459 -23.720 1.00 75.25 207 ASP A O 1
ATOM 1668 N N . VAL A 1 208 ? -3.213 -24.679 -22.142 1.00 74.06 208 VAL A N 1
ATOM 1669 C CA . VAL A 1 208 ? -4.035 -24.158 -21.048 1.00 74.06 208 VAL A CA 1
ATOM 1670 C C . VAL A 1 208 ? -3.920 -22.637 -21.002 1.00 74.06 208 VAL A C 1
ATOM 1672 O O . VAL A 1 208 ? -2.858 -22.064 -20.726 1.00 74.06 208 VAL A O 1
ATOM 1675 N N . GLN A 1 209 ? -5.038 -21.960 -21.261 1.00 74.31 209 GLN A N 1
ATOM 1676 C CA . GLN A 1 209 ? -5.116 -20.508 -21.193 1.00 74.31 209 GLN A CA 1
ATOM 1677 C C . GLN A 1 209 ? -5.181 -20.064 -19.727 1.00 74.31 209 GLN A C 1
ATOM 1679 O O . GLN A 1 209 ? -6.164 -20.291 -19.029 1.00 74.31 209 GLN A O 1
ATOM 1684 N N . LEU A 1 210 ? -4.113 -19.421 -19.250 1.00 68.44 210 LEU A N 1
ATOM 1685 C CA . LEU A 1 210 ? -4.097 -18.813 -17.922 1.00 68.44 210 LEU A CA 1
ATOM 1686 C C . LEU A 1 210 ? -4.975 -17.562 -17.931 1.00 68.44 210 LEU A C 1
ATOM 1688 O O . LEU A 1 210 ? -4.606 -16.550 -18.536 1.00 68.44 210 LEU A O 1
ATOM 1692 N N . GLN A 1 211 ? -6.113 -17.640 -17.253 1.00 65.94 211 GLN A N 1
ATOM 1693 C CA . GLN A 1 211 ? -6.937 -16.484 -16.944 1.00 65.94 211 GLN A CA 1
ATOM 1694 C C . GLN A 1 211 ? -6.318 -15.793 -15.724 1.00 65.94 211 GLN A C 1
ATOM 1696 O O . GLN A 1 211 ? -6.197 -16.387 -14.657 1.00 65.94 211 GLN A O 1
ATOM 1701 N N . LEU A 1 212 ? -5.815 -14.576 -15.922 1.00 59.19 212 LEU A N 1
ATOM 1702 C CA . LEU A 1 212 ? -5.343 -13.733 -14.827 1.00 59.19 212 LEU A CA 1
ATOM 1703 C C . LEU A 1 212 ? -6.518 -12.870 -14.388 1.00 59.19 212 LEU A C 1
ATOM 1705 O O . LEU A 1 212 ? -7.148 -12.256 -15.252 1.00 59.19 212 LEU A O 1
ATOM 1709 N N . ASP A 1 213 ? -6.777 -12.800 -13.086 1.00 49.44 213 ASP A N 1
ATOM 1710 C CA . ASP A 1 213 ? -7.789 -11.896 -12.548 1.00 49.44 213 ASP A CA 1
ATOM 1711 C C . ASP A 1 213 ? -7.475 -10.465 -13.003 1.00 49.44 213 ASP A C 1
ATOM 1713 O O . ASP A 1 213 ? -6.359 -9.961 -12.843 1.00 49.44 213 ASP A O 1
ATOM 1717 N N . HIS A 1 214 ? -8.446 -9.832 -13.659 1.00 40.12 214 HIS A N 1
ATOM 1718 C CA . HIS A 1 214 ? -8.363 -8.441 -14.091 1.00 40.12 214 HIS A CA 1
ATOM 1719 C C . HIS A 1 214 ? -8.744 -7.536 -12.918 1.00 40.12 214 HIS A C 1
ATOM 1721 O O . HIS A 1 214 ? -9.783 -6.881 -12.958 1.00 40.12 214 HIS A O 1
ATOM 1727 N N . ASN A 1 215 ? -7.921 -7.554 -11.868 1.00 39.25 215 ASN A N 1
ATOM 1728 C CA . ASN A 1 215 ? -7.960 -6.542 -10.815 1.00 39.25 215 ASN A CA 1
ATOM 1729 C C . ASN A 1 215 ? -7.071 -5.367 -11.225 1.00 39.25 215 ASN A C 1
ATOM 1731 O O . ASN A 1 215 ? -5.866 -5.589 -11.484 1.00 39.25 215 ASN A O 1
#

Radius of gyration: 19.85 Å; chains: 1; bounding box: 48×46×52 Å

Sequence (215 aa):
MVRKLCKQCGLDSKGSKMDLILRLRDEMKNRSSYDKIFEKVWGASAIYDFARGLATHTNLREPEKLPFSPHEGRLAEATTDNLQLAGEGKLKVNLPWLKTKKTDTDANCHPVIGSSDHYTLYDIFHERNTKDTRDALRRIGLVPEVADWVNSQCAEQLFADMRKNNYFLNTLTPSQHIFMMQNILHHYNTKCNIKTKASIQKVVGKDVQLQLDHN